Protein AF-A0A3A5M9Y0-F1 (afdb_monomer_lite)

pLDDT: mean 79.97, std 20.7, range [23.33, 98.44]

Sequence (290 aa):
MLDEYVQQWSAIQTVRAAGLGLEDIFMTFLALAGDADELEVEGYFSGIMMLPAPQRDLLAQAVNELLDSTGSTADGAHYSDQYSASLSGHSDYLRPLTLSPDRYDFSASPVGDHSTSSGTVAFSAAHATDPFGCDPHLNDVEFRRLHALYESRLLESGAEERFDRITRQARDHFGVSSASITLITEDLQVIKSVVGSLGQDLPRNLSLCARTIEQDRTLVIADASTDPEWRDHPLVAGRPGVRFYAGHPVCTAGGWRIGALCLMDDRSRTFTENDAQALRYLAAQVQMQM

Structure (mmCIF, N/CA/C/O backbone):
data_AF-A0A3A5M9Y0-F1
#
_entry.id   AF-A0A3A5M9Y0-F1
#
loop_
_atom_site.group_PDB
_atom_site.id
_atom_site.type_symbol
_atom_site.label_atom_id
_atom_site.label_alt_id
_atom_site.label_comp_id
_atom_site.label_asym_id
_atom_site.label_entity_id
_atom_site.label_seq_id
_atom_site.pdbx_PDB_ins_code
_atom_site.Cartn_x
_atom_site.Cartn_y
_atom_site.Cartn_z
_atom_site.occupancy
_atom_site.B_iso_or_equiv
_atom_site.auth_seq_id
_atom_site.auth_comp_id
_atom_site.auth_asym_id
_atom_site.auth_atom_id
_atom_site.pdbx_PDB_model_num
ATOM 1 N N . MET A 1 1 ? -10.207 20.760 5.514 1.00 68.06 1 MET A N 1
ATOM 2 C CA . MET A 1 1 ? -10.564 19.381 5.141 1.00 68.06 1 MET A CA 1
ATOM 3 C C . MET A 1 1 ? -9.637 18.449 5.885 1.00 68.06 1 MET A C 1
ATOM 5 O O . MET A 1 1 ? -8.469 18.786 6.042 1.00 68.06 1 MET A O 1
ATOM 9 N N . LEU A 1 2 ? -10.174 17.348 6.385 1.00 71.75 2 LEU A N 1
ATOM 10 C CA . LEU A 1 2 ? -9.435 16.237 6.952 1.00 71.75 2 LEU A CA 1
ATOM 11 C C . LEU A 1 2 ? -8.822 15.421 5.811 1.00 71.75 2 LEU A C 1
ATOM 13 O O . LEU A 1 2 ? -9.448 15.254 4.764 1.00 71.75 2 LEU A O 1
ATOM 17 N N . ASP A 1 3 ? -7.603 14.929 6.011 1.00 78.50 3 ASP A N 1
ATOM 18 C CA . ASP A 1 3 ? -6.991 13.990 5.077 1.00 78.50 3 ASP A CA 1
ATOM 19 C C . ASP A 1 3 ? -7.848 12.718 4.954 1.00 78.50 3 ASP A C 1
ATOM 21 O O . ASP A 1 3 ? -8.431 12.235 5.928 1.00 78.50 3 ASP A O 1
ATOM 25 N N . GLU A 1 4 ? -7.946 12.175 3.745 1.00 76.06 4 GLU A N 1
ATOM 26 C CA . GLU A 1 4 ? -8.844 11.057 3.461 1.00 76.06 4 GLU A CA 1
ATOM 27 C C . GLU A 1 4 ? -8.441 9.753 4.154 1.00 76.06 4 GLU A C 1
ATOM 29 O O . GLU A 1 4 ? -9.309 8.999 4.594 1.00 76.06 4 GLU A O 1
ATOM 34 N N . TYR A 1 5 ? -7.139 9.517 4.334 1.00 72.94 5 TYR A N 1
ATOM 35 C CA . TYR A 1 5 ? -6.634 8.351 5.056 1.00 72.94 5 TYR A CA 1
ATOM 36 C C . TYR A 1 5 ? -6.852 8.510 6.554 1.00 72.94 5 TYR A C 1
ATOM 38 O O . TYR A 1 5 ? -7.177 7.544 7.242 1.00 72.94 5 TYR A O 1
ATOM 46 N N . VAL A 1 6 ? -6.742 9.737 7.065 1.00 69.94 6 VAL A N 1
ATOM 47 C CA . VAL A 1 6 ? -7.108 10.057 8.449 1.00 69.94 6 VAL A CA 1
ATOM 48 C C . VAL A 1 6 ? -8.591 9.803 8.702 1.00 69.94 6 VAL A C 1
ATOM 50 O O . VAL A 1 6 ? -8.944 9.204 9.722 1.00 69.94 6 VAL A O 1
ATOM 53 N N . GLN A 1 7 ? -9.447 10.228 7.774 1.00 82.44 7 GLN A N 1
ATOM 54 C CA . GLN A 1 7 ? -10.887 10.009 7.844 1.00 82.44 7 GLN A CA 1
ATOM 55 C C . GLN A 1 7 ? -11.224 8.511 7.838 1.00 82.44 7 GLN A C 1
ATOM 57 O O . GLN A 1 7 ? -11.911 8.027 8.739 1.00 82.44 7 GLN A O 1
ATOM 62 N N . GLN A 1 8 ? -10.690 7.765 6.866 1.00 87.19 8 GLN A N 1
ATOM 63 C CA . GLN A 1 8 ? -10.897 6.322 6.755 1.00 87.19 8 GLN A CA 1
ATOM 64 C C . GLN A 1 8 ? -10.391 5.578 7.987 1.00 87.19 8 GLN A C 1
ATOM 66 O O . GLN A 1 8 ? -11.112 4.757 8.553 1.00 87.19 8 GLN A O 1
ATOM 71 N N . TRP A 1 9 ? -9.180 5.892 8.449 1.00 78.00 9 TRP A N 1
ATOM 72 C CA . TRP A 1 9 ? -8.628 5.292 9.656 1.00 78.00 9 TRP A CA 1
ATOM 73 C C . TRP A 1 9 ? -9.530 5.537 10.867 1.00 78.00 9 TRP A C 1
ATOM 75 O O . TRP A 1 9 ? -9.800 4.594 11.608 1.00 78.00 9 TRP A O 1
ATOM 85 N N . SER A 1 10 ? -10.026 6.768 11.053 1.00 80.25 10 SER A N 1
ATOM 86 C CA . SER A 1 10 ? -10.949 7.089 12.147 1.00 80.25 10 SER A CA 1
ATOM 87 C C . SER A 1 10 ? -12.190 6.209 12.083 1.00 80.25 10 SER A C 1
ATOM 89 O O . SER A 1 10 ? -12.533 5.602 13.091 1.00 80.25 10 SER A O 1
ATOM 91 N N . ALA A 1 11 ? -12.819 6.094 10.912 1.00 85.75 11 ALA A N 1
ATOM 92 C CA . ALA A 1 11 ? -13.999 5.256 10.741 1.00 85.75 11 ALA A CA 1
ATOM 93 C C . ALA A 1 11 ? -13.703 3.778 11.065 1.00 85.75 11 ALA A C 1
ATOM 95 O O . ALA A 1 11 ? -14.449 3.150 11.813 1.00 85.75 11 ALA A O 1
ATOM 96 N N . ILE A 1 12 ? -12.577 3.235 10.586 1.00 78.38 12 ILE A N 1
ATOM 97 C CA . ILE A 1 12 ? -12.148 1.856 10.877 1.00 78.38 12 ILE A CA 1
ATOM 98 C C . ILE A 1 12 ? -11.924 1.640 12.380 1.00 78.38 12 ILE A C 1
ATOM 100 O O . ILE A 1 12 ? -12.336 0.611 12.921 1.00 78.38 12 ILE A O 1
ATOM 104 N N . GLN A 1 13 ? -11.268 2.581 13.067 1.00 73.38 13 GLN A N 1
ATOM 105 C CA . GLN A 1 13 ? -11.038 2.466 14.510 1.00 73.38 13 GLN A CA 1
ATOM 106 C C . GLN A 1 13 ? -12.344 2.508 15.291 1.00 73.38 13 GLN A C 1
ATOM 108 O O . GLN A 1 13 ? -12.536 1.672 16.170 1.00 73.38 13 GLN A O 1
ATOM 113 N N . THR A 1 14 ? -13.250 3.423 14.946 1.00 79.94 14 THR A N 1
ATOM 114 C CA . THR A 1 14 ? -14.568 3.521 15.573 1.00 79.94 14 THR A CA 1
ATOM 115 C C . THR A 1 14 ? -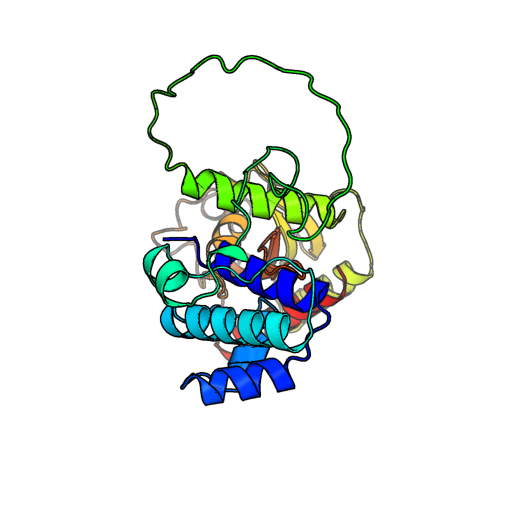15.342 2.213 15.438 1.00 79.94 14 THR A C 1
ATOM 117 O O . THR A 1 14 ? -15.794 1.660 16.439 1.00 79.94 14 THR A O 1
ATOM 120 N N . VAL A 1 15 ? -15.423 1.665 14.221 1.00 81.94 15 VAL A N 1
ATOM 121 C CA . VAL A 1 15 ? -16.112 0.394 13.944 1.00 81.94 15 VAL A CA 1
ATOM 122 C C . VAL A 1 15 ? -15.530 -0.747 14.774 1.00 81.94 15 VAL A C 1
ATOM 124 O O . VAL A 1 15 ? -16.277 -1.510 15.384 1.00 81.94 15 VAL A O 1
ATOM 127 N N . ARG A 1 16 ? -14.199 -0.845 14.867 1.00 74.19 16 ARG A N 1
ATOM 128 C CA . ARG A 1 16 ? -13.535 -1.876 15.678 1.00 74.19 16 ARG A CA 1
ATOM 129 C C . ARG A 1 16 ? -13.751 -1.694 17.172 1.00 74.19 16 ARG A C 1
ATOM 131 O O . ARG A 1 16 ? -14.017 -2.676 17.858 1.00 74.19 16 ARG A O 1
ATOM 138 N N . ALA A 1 17 ? -13.619 -0.468 17.670 1.00 68.38 17 ALA A N 1
ATOM 139 C CA . ALA A 1 17 ? -13.761 -0.156 19.086 1.00 68.38 17 ALA A CA 1
ATOM 140 C C . ALA A 1 17 ? -15.192 -0.409 19.579 1.00 68.38 17 ALA A C 1
ATOM 142 O O . ALA A 1 17 ? -15.379 -0.927 20.677 1.00 68.38 17 ALA A O 1
ATOM 143 N N . ALA A 1 18 ? -16.188 -0.090 18.751 1.00 78.81 18 ALA A N 1
ATOM 144 C CA . ALA A 1 18 ? -17.598 -0.315 19.048 1.00 78.81 18 ALA A CA 1
ATOM 145 C C . ALA A 1 18 ? -18.098 -1.722 18.674 1.00 78.81 18 ALA A C 1
ATOM 147 O O . ALA A 1 18 ? -19.208 -2.088 19.051 1.00 78.81 18 ALA A O 1
ATOM 148 N N . GLY A 1 19 ? -17.300 -2.519 17.955 1.00 79.88 19 GLY A N 1
ATOM 149 C CA . GLY A 1 19 ? -17.689 -3.858 17.509 1.00 79.88 19 GLY A CA 1
ATOM 150 C C . GLY A 1 19 ? -18.855 -3.857 16.515 1.00 79.88 19 GLY A C 1
ATOM 151 O O . GLY A 1 19 ? -19.682 -4.765 16.559 1.00 79.88 19 GLY A O 1
ATOM 152 N N . LEU A 1 20 ? -18.942 -2.841 15.652 1.00 87.94 20 LEU A N 1
ATOM 153 C CA . LEU A 1 20 ? -20.030 -2.703 14.681 1.00 87.94 20 LEU A CA 1
ATOM 154 C C . LEU A 1 20 ? -19.873 -3.698 13.522 1.00 87.94 20 LEU A C 1
ATOM 156 O O . LEU A 1 20 ? -18.771 -3.909 13.010 1.00 87.94 20 LEU A O 1
ATOM 160 N N . GLY A 1 21 ? -20.987 -4.297 13.096 1.00 89.31 21 GLY A N 1
ATOM 161 C CA . GLY A 1 21 ? -21.037 -5.176 11.929 1.00 89.31 21 GLY A CA 1
ATOM 162 C C . GLY A 1 21 ? -21.061 -4.386 10.619 1.00 89.31 21 GLY A C 1
ATOM 163 O O . GLY A 1 21 ? -21.757 -3.378 10.515 1.00 89.31 21 GLY A O 1
ATOM 164 N N . LEU A 1 22 ? -20.330 -4.857 9.600 1.00 91.12 22 LEU A N 1
ATOM 165 C CA . LEU A 1 22 ? -20.320 -4.212 8.278 1.00 91.12 22 LEU A CA 1
ATOM 166 C C . LEU A 1 22 ? -21.692 -4.254 7.591 1.00 91.12 22 LEU A C 1
ATOM 168 O O . LEU A 1 22 ? -22.041 -3.294 6.915 1.00 91.12 22 LEU A O 1
ATOM 172 N N . GLU A 1 23 ? -22.489 -5.302 7.824 1.00 92.81 23 GLU A N 1
ATOM 173 C CA . GLU A 1 23 ? -23.862 -5.413 7.307 1.00 92.81 23 GLU A CA 1
ATOM 174 C C . GLU A 1 23 ? -24.760 -4.284 7.848 1.00 92.81 23 GLU A C 1
ATOM 176 O O . GLU A 1 23 ? -25.430 -3.599 7.077 1.00 92.81 23 GLU A O 1
ATOM 181 N N . ASP A 1 24 ? -24.712 -4.010 9.156 1.00 94.69 24 ASP A N 1
ATOM 182 C CA . ASP A 1 24 ? -25.498 -2.937 9.782 1.00 94.69 24 ASP A CA 1
ATOM 183 C C . ASP A 1 24 ? -25.068 -1.551 9.278 1.00 94.69 24 ASP A C 1
ATOM 185 O O . ASP A 1 24 ? -25.905 -0.678 9.010 1.00 94.69 24 ASP A O 1
ATOM 189 N N . ILE A 1 25 ? -23.753 -1.358 9.108 1.00 96.50 25 ILE A N 1
ATOM 190 C CA . ILE A 1 25 ? -23.182 -0.124 8.556 1.00 96.50 25 ILE A CA 1
ATOM 191 C C . ILE A 1 25 ? -23.652 0.067 7.118 1.00 96.50 25 ILE A C 1
ATOM 193 O O . ILE A 1 25 ? -24.115 1.153 6.775 1.00 96.50 25 ILE A O 1
ATOM 197 N N . PHE A 1 26 ? -23.583 -0.978 6.294 1.00 96.75 26 PHE A N 1
ATOM 198 C CA . PHE A 1 26 ? -24.019 -0.933 4.903 1.00 96.75 26 PHE A CA 1
ATOM 199 C C . PHE A 1 26 ? -25.515 -0.615 4.786 1.00 96.75 26 PHE A C 1
ATOM 201 O O . PHE A 1 26 ? -25.903 0.265 4.018 1.00 96.75 26 PHE A O 1
ATOM 208 N N . MET A 1 27 ? -26.359 -1.249 5.604 1.00 96.25 27 MET A N 1
ATOM 209 C CA . MET A 1 27 ? -27.801 -0.984 5.612 1.00 96.25 27 MET A CA 1
ATOM 210 C C . MET A 1 27 ? -28.131 0.457 6.023 1.00 96.25 27 MET A C 1
ATOM 212 O O . MET A 1 27 ? -28.993 1.092 5.411 1.00 96.25 27 MET A O 1
ATOM 216 N N . THR A 1 28 ? -27.424 0.998 7.017 1.00 96.38 28 THR A N 1
ATOM 217 C CA . THR A 1 28 ? -27.587 2.396 7.450 1.00 96.38 28 THR A CA 1
ATOM 218 C C . THR A 1 28 ? -27.088 3.369 6.379 1.00 96.38 28 THR A C 1
ATOM 220 O O . THR A 1 28 ? -27.768 4.333 6.037 1.00 96.38 28 THR A O 1
ATOM 223 N N . PHE A 1 29 ? -25.942 3.078 5.768 1.00 97.19 29 PHE A N 1
ATOM 224 C CA . PHE A 1 29 ? -25.373 3.857 4.671 1.00 97.19 29 PHE A CA 1
ATOM 225 C C . PHE A 1 29 ? -26.306 3.937 3.453 1.00 97.19 29 PHE A C 1
ATOM 227 O O . PHE A 1 29 ? -26.512 5.021 2.905 1.00 97.19 29 PHE A O 1
ATOM 234 N N . LEU A 1 30 ? -26.947 2.828 3.073 1.00 94.88 30 LEU A N 1
ATOM 235 C CA . LEU A 1 30 ? -27.964 2.824 2.017 1.00 94.88 30 LEU A CA 1
ATOM 236 C C . LEU A 1 30 ? -29.185 3.676 2.385 1.00 94.88 30 LEU A C 1
ATOM 238 O O . LEU A 1 30 ? -29.714 4.395 1.535 1.00 94.88 30 LEU A O 1
ATOM 242 N N . ALA A 1 31 ? -29.629 3.634 3.646 1.00 95.00 31 ALA A N 1
ATOM 243 C CA . ALA A 1 31 ? -30.732 4.471 4.122 1.00 95.00 31 ALA A CA 1
ATOM 244 C C . ALA A 1 31 ? -30.403 5.975 4.047 1.00 95.00 31 ALA A C 1
ATOM 246 O O . ALA A 1 31 ? -31.300 6.792 3.834 1.00 95.00 31 ALA A O 1
ATOM 247 N N . LEU A 1 32 ? -29.118 6.324 4.139 1.00 94.62 32 LEU A N 1
ATOM 248 C CA . LEU A 1 32 ? -28.581 7.676 3.973 1.00 94.62 32 LEU A CA 1
ATOM 249 C C . LEU A 1 32 ? -28.295 8.051 2.506 1.00 94.62 32 LEU A C 1
ATOM 251 O O . LEU A 1 32 ? -27.686 9.087 2.244 1.00 94.62 32 LEU A O 1
ATOM 255 N N . ALA A 1 33 ? -28.770 7.246 1.549 1.00 94.62 33 ALA A N 1
ATOM 256 C CA . ALA A 1 33 ? -28.577 7.425 0.110 1.00 94.62 33 ALA A CA 1
ATOM 257 C C . ALA A 1 33 ? -27.114 7.299 -0.365 1.00 94.62 33 ALA A C 1
ATOM 259 O O . ALA A 1 33 ? -26.717 7.955 -1.331 1.00 94.62 33 ALA A O 1
ATOM 260 N N . GLY A 1 34 ? -26.329 6.436 0.289 1.00 93.25 34 GLY A N 1
ATOM 261 C CA . GLY A 1 34 ? -25.037 5.979 -0.225 1.00 93.25 34 GLY A CA 1
ATOM 262 C C . GLY A 1 34 ? -25.167 5.271 -1.578 1.00 93.25 34 GLY A C 1
ATOM 263 O O . GLY A 1 34 ? -26.163 4.592 -1.834 1.00 93.25 34 GLY A O 1
ATOM 264 N N . ASP A 1 35 ? -24.177 5.453 -2.455 1.00 93.19 35 ASP A N 1
ATOM 265 C CA . ASP A 1 35 ? -24.193 4.912 -3.827 1.00 93.19 35 ASP A CA 1
ATOM 266 C C . ASP A 1 35 ? -23.145 3.821 -4.100 1.00 93.19 35 ASP A C 1
ATOM 268 O O . ASP A 1 35 ? -23.194 3.200 -5.163 1.00 93.19 35 ASP A O 1
ATOM 272 N N . ALA A 1 36 ? -22.248 3.564 -3.143 1.00 93.06 36 ALA A N 1
ATOM 273 C CA . ALA A 1 36 ? -21.251 2.500 -3.218 1.00 93.06 36 ALA A CA 1
ATOM 274 C C . ALA A 1 36 ? -21.878 1.127 -2.930 1.00 93.06 36 ALA A C 1
ATOM 276 O O . ALA A 1 36 ? -22.788 1.008 -2.102 1.00 93.06 36 ALA A O 1
ATOM 277 N N . ASP A 1 37 ? -21.382 0.085 -3.597 1.00 94.12 37 ASP A N 1
ATOM 278 C CA . ASP A 1 37 ? -21.840 -1.280 -3.339 1.00 94.12 37 ASP A CA 1
ATOM 279 C C . ASP A 1 37 ? -21.219 -1.890 -2.065 1.00 94.12 37 ASP A C 1
ATOM 281 O O . ASP A 1 37 ? -20.333 -1.321 -1.425 1.00 94.12 37 ASP A O 1
ATOM 285 N N . GLU A 1 38 ? -21.719 -3.059 -1.659 1.00 91.69 38 GLU A N 1
ATOM 286 C CA . GLU A 1 38 ? -21.289 -3.730 -0.426 1.00 91.69 38 GLU A CA 1
ATOM 287 C C . GLU A 1 38 ? -19.790 -4.078 -0.437 1.00 91.69 38 GLU A C 1
ATOM 289 O O . GLU A 1 38 ? -19.108 -3.889 0.569 1.00 91.69 38 GLU A O 1
ATOM 294 N N . LEU A 1 39 ? -19.245 -4.507 -1.583 1.00 85.56 39 LEU A N 1
ATOM 295 C CA . LEU A 1 39 ? -17.825 -4.845 -1.717 1.00 85.56 39 LEU A CA 1
ATOM 296 C C . LEU A 1 39 ? -16.946 -3.597 -1.635 1.00 85.56 39 LEU A C 1
ATOM 298 O O . LEU A 1 39 ? -15.843 -3.651 -1.090 1.00 85.56 39 LEU A O 1
ATOM 302 N N . GLU A 1 40 ? -17.419 -2.474 -2.168 1.00 89.31 40 GLU A N 1
ATOM 303 C CA . GLU A 1 40 ? -16.730 -1.193 -2.062 1.00 89.31 40 GLU A CA 1
ATOM 304 C C . GLU A 1 40 ? -16.691 -0.686 -0.612 1.00 89.31 40 GLU A C 1
ATOM 306 O O . GLU A 1 40 ? -15.654 -0.205 -0.144 1.00 89.31 40 GLU A O 1
ATOM 311 N N . VAL A 1 41 ? -17.788 -0.854 0.133 1.00 92.44 41 VAL A N 1
ATOM 312 C CA . VAL A 1 41 ? -17.856 -0.528 1.566 1.00 92.44 41 VAL A CA 1
ATOM 313 C C . VAL A 1 41 ? -16.957 -1.457 2.391 1.00 92.44 41 VAL A C 1
ATOM 315 O O . VAL A 1 41 ? -16.190 -0.982 3.234 1.00 92.44 41 VAL A O 1
ATOM 318 N N . GLU A 1 42 ? -16.962 -2.764 2.122 1.00 83.56 42 GLU A N 1
ATOM 319 C CA . GLU A 1 42 ? -16.032 -3.713 2.749 1.00 83.56 42 GLU A CA 1
ATOM 320 C C . GLU A 1 42 ? -14.571 -3.370 2.437 1.00 83.56 42 GLU A C 1
ATOM 322 O O . GLU A 1 42 ? -13.714 -3.380 3.329 1.00 83.56 42 GLU A O 1
ATOM 327 N N . GLY A 1 43 ? -14.275 -3.032 1.181 1.00 68.88 43 GLY A N 1
ATOM 328 C CA . GLY A 1 43 ? -12.956 -2.601 0.736 1.00 68.88 43 GLY A CA 1
ATOM 329 C C . GLY A 1 43 ? -12.498 -1.333 1.454 1.00 68.88 43 GLY A C 1
ATOM 330 O O . GLY A 1 43 ? -11.333 -1.245 1.859 1.00 68.88 43 GLY A O 1
ATOM 331 N N . TYR A 1 44 ? -13.413 -0.384 1.671 1.00 87.44 44 TYR A N 1
ATOM 332 C CA . TYR A 1 44 ? -13.159 0.828 2.442 1.00 87.44 44 TYR A CA 1
ATOM 333 C C . TYR A 1 44 ? -12.816 0.516 3.902 1.00 87.44 44 TYR A C 1
ATOM 335 O O . TYR A 1 44 ? -11.782 0.965 4.393 1.00 87.44 44 TYR A O 1
ATOM 343 N N . PHE A 1 45 ? -13.611 -0.295 4.602 1.00 83.81 45 PHE A N 1
ATOM 344 C CA . PHE A 1 45 ? -13.327 -0.627 6.007 1.00 83.81 45 PHE A CA 1
ATOM 345 C C . PHE A 1 45 ? -12.169 -1.617 6.198 1.00 83.81 45 PHE A C 1
ATOM 347 O O . PHE A 1 45 ? -11.614 -1.733 7.293 1.00 83.81 45 PHE A O 1
ATOM 354 N N . SER A 1 46 ? -11.755 -2.292 5.129 1.00 71.81 46 SER A N 1
ATOM 355 C CA . SER A 1 46 ? -10.545 -3.118 5.099 1.00 71.81 46 SER A CA 1
ATOM 356 C C . SER A 1 46 ? -9.277 -2.313 4.785 1.00 71.81 46 SER A C 1
ATOM 358 O O . SER A 1 46 ? -8.179 -2.868 4.837 1.00 71.81 46 SER A O 1
ATOM 360 N N . GLY A 1 47 ? -9.405 -1.022 4.450 1.00 66.94 47 GLY A N 1
ATOM 361 C CA . GLY A 1 47 ? -8.287 -0.165 4.042 1.00 66.94 47 GLY A CA 1
ATOM 362 C C . GLY A 1 47 ? -7.682 -0.541 2.684 1.00 66.94 47 GLY A C 1
ATOM 363 O O . GLY A 1 47 ? -6.532 -0.205 2.411 1.00 66.94 47 GLY A O 1
ATOM 364 N N . ILE A 1 48 ? -8.429 -1.281 1.857 1.00 65.75 48 ILE A N 1
ATOM 365 C CA . ILE A 1 48 ? -7.994 -1.770 0.539 1.00 65.75 48 ILE A CA 1
ATOM 366 C C . ILE A 1 48 ? -8.292 -0.737 -0.554 1.00 65.75 48 ILE A C 1
ATOM 368 O O . ILE A 1 48 ? -7.607 -0.712 -1.574 1.00 65.75 48 ILE A O 1
ATOM 372 N N . MET A 1 49 ? -9.300 0.111 -0.352 1.00 77.44 49 MET A N 1
ATOM 373 C CA . MET A 1 49 ? -9.673 1.160 -1.299 1.00 77.44 49 MET A CA 1
ATOM 374 C C . MET A 1 49 ? -10.153 2.418 -0.587 1.00 77.44 49 MET A C 1
ATOM 376 O O . MET A 1 49 ? -10.657 2.350 0.533 1.00 77.44 49 MET A O 1
ATOM 380 N N . MET A 1 50 ? -10.024 3.560 -1.256 1.00 87.00 50 MET A N 1
ATOM 381 C CA . MET A 1 50 ? -10.550 4.837 -0.790 1.00 87.00 50 MET A CA 1
ATOM 382 C C . MET A 1 50 ? -11.809 5.213 -1.578 1.00 87.00 50 MET A C 1
ATOM 384 O O . MET A 1 50 ? -11.805 5.196 -2.807 1.00 87.00 50 MET A O 1
ATOM 388 N N . LEU A 1 51 ? -12.881 5.584 -0.875 1.00 90.44 51 LEU A N 1
ATOM 389 C CA . LEU A 1 51 ? -14.112 6.082 -1.496 1.00 90.44 51 LEU A CA 1
ATOM 390 C C . LEU A 1 51 ? -14.077 7.607 -1.666 1.00 90.44 51 LEU A C 1
ATOM 392 O O . LEU A 1 51 ? -13.345 8.274 -0.934 1.00 90.44 51 LEU A O 1
ATOM 396 N N . PRO A 1 52 ? -14.872 8.195 -2.581 1.00 93.00 52 PRO A N 1
ATOM 397 C CA . PRO A 1 52 ? -14.994 9.646 -2.710 1.00 93.00 52 PRO A CA 1
ATOM 398 C C . PRO A 1 52 ? -15.489 10.310 -1.417 1.00 93.00 52 PRO A C 1
ATOM 400 O O . PRO A 1 52 ? -16.297 9.732 -0.692 1.00 93.00 52 PRO A O 1
ATOM 403 N N . ALA A 1 53 ? -15.071 11.554 -1.160 1.00 91.81 53 ALA A N 1
ATOM 404 C CA . ALA A 1 53 ? -15.405 12.280 0.074 1.00 91.81 53 ALA A CA 1
ATOM 405 C C . ALA A 1 53 ? -16.905 12.271 0.456 1.00 91.81 53 ALA A C 1
ATOM 407 O O . ALA A 1 53 ? -17.187 12.002 1.622 1.00 91.81 53 ALA A O 1
ATOM 408 N N . PRO A 1 54 ? -17.870 12.456 -0.474 1.00 94.06 54 PRO A N 1
ATOM 409 C CA . PRO A 1 54 ? -19.292 12.374 -0.129 1.00 94.06 54 PRO A CA 1
ATOM 410 C C . PRO A 1 54 ? -19.699 11.006 0.431 1.00 94.06 54 PRO A C 1
ATOM 412 O O . PRO A 1 54 ? -20.431 10.939 1.412 1.00 94.06 54 PRO A O 1
ATOM 415 N N . GLN A 1 55 ? -19.179 9.916 -0.143 1.00 96.56 55 GLN A N 1
ATOM 416 C CA . GLN A 1 55 ? -19.462 8.560 0.331 1.00 96.56 55 GLN A CA 1
ATOM 417 C C . GLN A 1 55 ? -18.790 8.292 1.681 1.00 96.56 55 GLN A C 1
ATOM 419 O O . GLN A 1 55 ? -19.399 7.692 2.563 1.00 96.56 55 GLN A O 1
ATOM 424 N N . ARG A 1 56 ? -17.568 8.798 1.898 1.00 95.69 56 ARG A N 1
ATOM 425 C CA . ARG A 1 56 ? -16.890 8.688 3.202 1.00 95.69 56 ARG A CA 1
ATOM 426 C C . ARG A 1 56 ? -17.637 9.424 4.312 1.00 95.69 56 ARG A C 1
ATOM 428 O O . ARG A 1 56 ? -17.709 8.909 5.423 1.00 95.69 56 ARG A O 1
ATOM 435 N N . ASP A 1 57 ? -18.214 10.587 4.014 1.00 96.12 57 ASP A N 1
ATOM 436 C CA . ASP A 1 57 ? -19.030 11.344 4.971 1.00 96.12 57 ASP A CA 1
ATOM 437 C C . ASP A 1 57 ? -20.331 10.615 5.318 1.00 96.12 57 ASP A C 1
ATOM 439 O O . ASP A 1 57 ? -20.708 10.576 6.487 1.00 96.12 57 ASP A O 1
ATOM 443 N N . LEU A 1 58 ? -20.978 9.977 4.338 1.00 96.94 58 LEU A N 1
ATOM 444 C CA . LEU A 1 58 ? -22.153 9.132 4.578 1.00 96.94 58 LEU A CA 1
ATOM 445 C C . LEU A 1 58 ? -21.807 7.880 5.394 1.00 96.94 58 LEU A C 1
ATOM 447 O O . LEU A 1 58 ? -22.571 7.494 6.273 1.00 96.94 58 LEU A O 1
ATOM 451 N N . LEU A 1 59 ? -20.646 7.265 5.157 1.00 97.19 59 LEU A N 1
ATOM 452 C CA . LEU A 1 59 ? -20.170 6.147 5.976 1.00 97.19 59 LEU A CA 1
ATOM 453 C C . LEU A 1 59 ? -19.835 6.587 7.403 1.00 97.19 59 LEU A C 1
ATOM 455 O O . LEU A 1 59 ? -20.177 5.883 8.350 1.00 97.19 59 LEU A O 1
ATOM 459 N N . ALA A 1 60 ? -19.212 7.754 7.577 1.00 95.19 60 ALA A N 1
ATOM 460 C CA . ALA A 1 60 ? -18.982 8.329 8.898 1.00 95.19 60 ALA A CA 1
ATOM 461 C C . ALA A 1 60 ? -20.310 8.605 9.624 1.00 95.19 60 ALA A C 1
ATOM 463 O O . ALA A 1 60 ? -20.448 8.247 10.792 1.00 95.19 60 ALA A O 1
ATOM 464 N N . GLN A 1 61 ? -21.307 9.156 8.921 1.00 95.94 61 GLN A N 1
ATOM 465 C CA . GLN A 1 61 ? -22.659 9.356 9.449 1.00 95.94 61 GLN A CA 1
ATOM 466 C C . GLN A 1 61 ? -23.297 8.028 9.876 1.00 95.94 61 GLN A C 1
ATOM 468 O O . GLN A 1 61 ? -23.762 7.923 11.006 1.00 95.94 61 GLN A O 1
ATOM 473 N N . ALA A 1 62 ? -23.268 7.006 9.016 1.00 96.62 62 ALA A N 1
ATOM 474 C CA . ALA A 1 62 ? -23.833 5.691 9.310 1.00 96.62 62 ALA A CA 1
ATOM 475 C C . ALA A 1 62 ? -23.206 5.060 10.562 1.00 96.62 62 ALA A C 1
ATOM 477 O O . ALA A 1 62 ? -23.906 4.539 11.427 1.00 96.62 62 ALA A O 1
ATOM 478 N N . VAL A 1 63 ? -21.878 5.146 10.683 1.00 95.19 63 VAL A N 1
ATOM 479 C CA . VAL A 1 63 ? -21.151 4.655 11.858 1.00 95.19 63 VAL A CA 1
ATOM 480 C C . VAL A 1 63 ? -21.582 5.400 13.122 1.00 95.19 63 VAL A C 1
ATOM 482 O O . VAL A 1 63 ? -21.840 4.760 14.138 1.00 95.19 63 VAL A O 1
ATOM 485 N N . ASN A 1 64 ? -21.696 6.727 13.067 1.00 93.69 64 ASN A N 1
ATOM 486 C CA . ASN A 1 64 ? -22.085 7.533 14.224 1.00 93.69 64 ASN A CA 1
ATOM 487 C C . ASN A 1 64 ? -23.547 7.300 14.643 1.00 93.69 64 ASN A C 1
ATOM 489 O O . ASN A 1 64 ? -23.815 7.164 15.833 1.00 93.69 64 ASN A O 1
ATOM 493 N N . GLU A 1 65 ? -24.476 7.138 13.697 1.00 93.19 65 GLU A N 1
ATOM 494 C CA . GLU A 1 65 ? -25.867 6.769 14.010 1.00 93.19 65 GLU A CA 1
ATOM 495 C C . GLU A 1 65 ? -25.953 5.404 14.707 1.00 93.19 65 GLU A C 1
ATOM 497 O O . GLU A 1 65 ? -26.737 5.209 15.643 1.00 93.19 65 GLU A O 1
ATOM 502 N N . LEU A 1 66 ? -25.107 4.455 14.298 1.00 92.56 66 LEU A N 1
ATOM 503 C CA . LEU A 1 66 ? -25.021 3.153 14.949 1.00 92.56 66 LEU A CA 1
ATOM 504 C C . LEU A 1 66 ? -24.425 3.246 16.358 1.00 92.56 66 LEU A C 1
ATOM 506 O O . LEU A 1 66 ? -24.931 2.571 17.258 1.00 92.56 66 LEU A O 1
ATOM 510 N N . LEU A 1 67 ? -23.415 4.092 16.590 1.00 87.06 67 LEU A N 1
ATOM 511 C CA . LEU A 1 67 ? -22.903 4.353 17.943 1.00 87.06 67 LEU A CA 1
ATOM 512 C C . LEU A 1 67 ? -24.015 4.848 18.874 1.00 87.06 67 LEU A C 1
ATOM 514 O O . LEU A 1 67 ? -24.195 4.284 19.956 1.00 87.06 67 LEU A O 1
ATOM 518 N N . ASP A 1 68 ? -24.800 5.825 18.421 1.00 86.06 68 ASP A N 1
ATOM 519 C CA . ASP A 1 68 ? -25.911 6.393 19.188 1.00 86.06 68 ASP A CA 1
ATOM 520 C C . ASP A 1 68 ? -26.990 5.341 19.470 1.00 86.06 68 ASP A C 1
ATOM 522 O O . ASP A 1 68 ? -27.457 5.204 20.604 1.00 86.06 68 ASP A O 1
ATOM 526 N N . SER A 1 69 ? -27.347 4.532 18.467 1.00 85.75 69 SER A N 1
ATOM 527 C CA . SER A 1 69 ? -28.358 3.477 18.620 1.00 85.75 69 SER A CA 1
ATOM 528 C C . SER A 1 69 ? -27.935 2.354 19.577 1.00 85.75 69 SER A C 1
ATOM 530 O O . SER A 1 69 ? -28.778 1.758 20.252 1.00 85.75 69 SER A O 1
ATOM 532 N N . THR A 1 70 ? -26.631 2.074 19.654 1.00 82.75 70 THR A N 1
ATOM 533 C CA . THR A 1 70 ? -26.056 1.022 20.505 1.00 82.75 70 THR A CA 1
ATOM 534 C C . THR A 1 70 ? -25.666 1.527 21.895 1.00 82.75 70 THR A C 1
ATOM 536 O O . THR A 1 70 ? -25.387 0.716 22.779 1.00 82.75 70 THR A O 1
ATOM 539 N N . GLY A 1 71 ? -25.669 2.848 22.117 1.00 78.38 71 GLY A N 1
ATOM 540 C CA . GLY A 1 71 ? -25.190 3.469 23.352 1.00 78.38 71 GLY A CA 1
ATOM 541 C C . GLY A 1 71 ? -23.687 3.276 23.570 1.00 78.38 71 GLY A C 1
ATOM 542 O O . GLY A 1 71 ? -23.229 3.238 24.715 1.00 78.38 71 GLY A O 1
ATOM 543 N N . SER A 1 72 ? -22.929 3.086 22.487 1.00 75.94 72 SER A N 1
ATOM 544 C CA . SER A 1 72 ? -21.484 2.887 22.539 1.00 75.94 72 SER A CA 1
ATOM 545 C C . SER A 1 72 ? -20.783 4.155 23.022 1.00 75.94 72 SER A C 1
ATOM 547 O O . SER A 1 72 ? -21.125 5.263 22.625 1.00 75.94 72 SER A O 1
ATOM 549 N N . THR A 1 73 ? -19.762 3.992 23.862 1.00 74.81 73 THR A N 1
ATOM 550 C CA . THR A 1 73 ? -18.915 5.099 24.335 1.00 74.81 73 THR A CA 1
ATOM 551 C C . THR A 1 73 ? -17.649 5.266 23.491 1.00 74.81 73 THR A C 1
ATOM 553 O O . THR A 1 73 ? -16.701 5.913 23.936 1.00 74.81 73 THR A O 1
ATOM 556 N N . ALA A 1 74 ? -17.574 4.596 22.337 1.00 72.06 74 ALA A N 1
ATOM 557 C CA . ALA A 1 74 ? -16.453 4.726 21.417 1.00 72.06 74 ALA A CA 1
ATOM 558 C C . ALA A 1 74 ? -16.454 6.103 20.742 1.00 72.06 74 ALA A C 1
ATOM 560 O O . ALA A 1 74 ? -17.491 6.748 20.601 1.00 72.06 74 ALA A O 1
ATOM 561 N N . ASP A 1 75 ? -15.278 6.534 20.302 1.00 76.19 75 ASP A N 1
ATOM 562 C CA . ASP A 1 75 ? -15.124 7.818 19.627 1.00 76.19 75 ASP A CA 1
ATOM 563 C C . ASP A 1 75 ? -15.756 7.793 18.235 1.00 76.19 75 ASP A C 1
ATOM 565 O O . ASP A 1 75 ? -15.636 6.799 17.514 1.00 76.19 75 ASP A O 1
ATOM 569 N N . GLY A 1 76 ? -16.392 8.898 17.842 1.00 83.25 76 GLY A N 1
ATOM 570 C CA . GLY A 1 76 ? -17.084 9.005 16.562 1.00 83.25 76 GLY A CA 1
ATOM 571 C C . GLY A 1 76 ? -16.159 8.936 15.343 1.00 83.25 76 GLY A C 1
ATOM 572 O O . GLY A 1 76 ? -14.998 9.361 15.371 1.00 83.25 76 GLY A O 1
ATOM 573 N N . ALA A 1 77 ? -16.703 8.431 14.239 1.00 88.50 77 ALA A N 1
ATOM 574 C CA . ALA A 1 77 ? -16.062 8.475 12.935 1.00 88.50 77 ALA A CA 1
ATOM 575 C C . ALA A 1 77 ? -16.061 9.916 12.406 1.00 88.50 77 ALA A C 1
ATOM 577 O O . ALA A 1 77 ? -17.100 10.576 12.359 1.00 88.50 77 ALA A O 1
ATOM 578 N N . HIS A 1 78 ? -14.891 10.413 12.005 1.00 87.06 78 HIS A N 1
ATOM 579 C CA . HIS A 1 78 ? -14.747 11.793 11.546 1.00 87.06 78 HIS A CA 1
ATOM 580 C C . HIS A 1 78 ? -15.271 12.011 10.119 1.00 87.06 78 HIS A C 1
ATOM 582 O O . HIS A 1 78 ? -15.245 11.118 9.272 1.00 87.06 78 HIS A O 1
ATOM 588 N N . TYR A 1 79 ? -15.677 13.251 9.847 1.00 90.25 79 TYR A N 1
ATOM 589 C CA . TYR A 1 79 ? -16.093 13.724 8.526 1.00 90.25 79 TYR A CA 1
ATOM 590 C C . TYR A 1 79 ? -14.934 14.394 7.781 1.00 90.25 79 TYR A C 1
ATOM 592 O O . TYR A 1 79 ? -13.921 14.781 8.372 1.00 90.25 79 TYR A O 1
ATOM 600 N N . SER A 1 80 ? -15.103 14.558 6.474 1.00 86.75 80 SER A N 1
ATOM 601 C CA . SER A 1 80 ? -14.119 15.131 5.561 1.00 86.75 80 SER A CA 1
ATOM 602 C C . SER A 1 80 ? -13.844 16.609 5.842 1.00 86.75 80 SER A C 1
ATOM 604 O O . SER A 1 80 ? -12.757 17.109 5.549 1.00 86.75 80 SER A O 1
ATOM 606 N N . ASP A 1 81 ? -14.781 17.330 6.460 1.00 82.44 81 ASP A N 1
ATOM 607 C CA . ASP A 1 81 ? -14.573 18.691 6.932 1.00 82.44 81 ASP A CA 1
ATOM 608 C C . ASP A 1 81 ? -15.493 19.082 8.100 1.00 82.44 81 ASP A C 1
ATOM 610 O O . ASP A 1 81 ? -16.368 18.337 8.547 1.00 82.44 81 ASP A O 1
ATOM 614 N N . GLN A 1 82 ? -15.254 20.288 8.622 1.00 79.06 82 GLN A N 1
ATOM 615 C CA . GLN A 1 82 ? -16.003 20.840 9.745 1.00 79.06 82 GLN A CA 1
ATOM 616 C C . GLN A 1 82 ? -17.452 21.195 9.374 1.00 79.06 82 GLN A C 1
ATOM 618 O O . GLN A 1 82 ? -18.309 21.228 10.256 1.00 79.06 82 GLN A O 1
ATOM 623 N N . TYR A 1 83 ? -17.740 21.460 8.097 1.00 79.75 83 TYR A N 1
ATOM 624 C CA . TYR A 1 83 ? -19.089 21.769 7.636 1.00 79.75 83 TYR A CA 1
ATOM 625 C C . TYR A 1 83 ? -19.963 20.510 7.689 1.00 79.75 83 TYR A C 1
ATOM 627 O O . TYR A 1 83 ? -20.989 20.528 8.373 1.00 79.75 83 TYR A O 1
ATOM 635 N N . SER A 1 84 ? -19.505 19.402 7.098 1.00 84.69 84 SER A N 1
ATOM 636 C CA . SER A 1 84 ? -20.137 18.081 7.207 1.00 84.69 84 SER A CA 1
ATOM 637 C C . SER A 1 84 ? -20.307 17.659 8.669 1.00 84.69 84 SER A C 1
ATOM 639 O O . SER A 1 84 ? -21.407 17.298 9.086 1.00 84.69 84 SER A O 1
ATOM 641 N N . ALA A 1 85 ? -19.259 17.813 9.488 1.00 81.94 85 ALA A N 1
ATOM 642 C CA . ALA A 1 85 ? -19.330 17.513 10.917 1.00 81.94 85 ALA A CA 1
ATOM 643 C C . ALA A 1 85 ? -20.411 18.330 11.645 1.00 81.94 85 ALA A C 1
ATOM 645 O O . ALA A 1 85 ? -21.152 17.784 12.457 1.00 81.94 85 ALA A O 1
ATOM 646 N N . SER A 1 86 ? -20.548 19.623 11.340 1.00 80.69 86 SER A N 1
ATOM 647 C CA . SER A 1 86 ? -21.554 20.486 11.974 1.00 80.69 86 SER A CA 1
ATOM 648 C C . SER A 1 86 ? -22.995 20.145 11.582 1.00 80.69 86 SER A C 1
ATOM 650 O O . SER A 1 86 ? -23.902 20.278 12.400 1.00 80.69 86 SER A O 1
ATOM 652 N N . LEU A 1 87 ? -23.212 19.684 10.346 1.00 82.88 87 LEU A N 1
ATOM 653 C CA . LEU A 1 87 ? -24.533 19.294 9.848 1.00 82.88 87 LEU A CA 1
ATOM 654 C C . LEU A 1 87 ? -24.962 17.904 10.312 1.00 82.88 87 LEU A C 1
ATOM 656 O O . LEU A 1 87 ? -26.157 17.623 10.340 1.00 82.88 87 LEU A O 1
ATOM 660 N N . SER A 1 88 ? -24.004 17.057 10.687 1.00 82.81 88 SER A N 1
ATOM 661 C CA . SER A 1 88 ? -24.260 15.668 11.072 1.00 82.81 88 SER A CA 1
ATOM 662 C C . SER A 1 88 ? -25.120 15.507 12.327 1.00 82.81 88 SER A C 1
ATOM 664 O O . SER A 1 88 ? -25.706 14.448 12.527 1.00 82.81 88 SER A O 1
ATOM 666 N N . GLY A 1 89 ? -25.154 16.521 13.202 1.00 81.06 89 GLY A N 1
ATOM 667 C CA . GLY A 1 89 ? -25.706 16.400 14.556 1.00 81.06 89 GLY A CA 1
ATOM 668 C C . GLY A 1 89 ? -24.813 15.623 15.533 1.00 81.06 89 GLY A C 1
ATOM 669 O O . GLY A 1 89 ? -25.143 15.544 16.710 1.00 81.06 89 GLY A O 1
ATOM 670 N N . HIS A 1 90 ? -23.665 15.112 15.073 1.00 80.50 90 HIS A N 1
ATOM 671 C CA . HIS A 1 90 ? -22.742 14.281 15.847 1.00 80.50 90 HIS A CA 1
ATOM 672 C C . HIS A 1 90 ? -21.427 14.996 16.189 1.00 80.50 90 HIS A C 1
ATOM 674 O O . HIS A 1 90 ? -20.464 14.351 16.596 1.00 80.50 90 HIS A O 1
ATOM 680 N N . SER A 1 91 ? -21.356 16.325 16.037 1.00 69.06 91 SER A N 1
ATOM 681 C CA . SER A 1 91 ? -20.138 17.106 16.310 1.00 69.06 91 SER A CA 1
ATOM 682 C C . SER A 1 91 ? -19.579 16.884 17.716 1.00 69.06 91 SER A C 1
ATOM 684 O O . SER A 1 91 ? -18.368 16.943 17.906 1.00 69.06 91 SER A O 1
ATOM 686 N N . ASP A 1 92 ? -20.454 16.598 18.678 1.00 65.00 92 ASP A N 1
ATOM 687 C CA . ASP A 1 92 ? -20.111 16.441 20.092 1.00 65.00 92 ASP A CA 1
ATOM 688 C C . ASP A 1 92 ? -19.469 15.071 20.396 1.00 65.00 92 ASP A C 1
ATOM 690 O O . ASP A 1 92 ? -18.776 14.928 21.404 1.00 65.00 92 ASP A O 1
ATOM 694 N N . TYR A 1 93 ? -19.634 14.088 19.499 1.00 60.50 93 TYR A N 1
ATOM 695 C CA . TYR A 1 93 ? -18.981 12.771 19.562 1.00 60.50 93 TYR A CA 1
ATOM 696 C C . TYR A 1 93 ? -17.587 12.763 18.920 1.00 60.50 93 TYR A C 1
ATOM 698 O O . TYR A 1 93 ? -16.825 11.803 19.070 1.00 60.50 93 TYR A O 1
ATOM 706 N N . LEU A 1 94 ? -17.234 13.829 18.198 1.00 68.38 94 LEU A N 1
ATOM 707 C CA . LEU A 1 94 ? -15.943 13.962 17.534 1.00 68.38 94 LEU A CA 1
ATOM 708 C C . LEU A 1 94 ? -14.941 14.561 18.520 1.00 68.38 94 LEU A C 1
ATOM 710 O O . LEU A 1 94 ? -14.928 15.768 18.771 1.00 68.38 94 LEU A O 1
ATOM 714 N N . ARG A 1 95 ? -14.084 13.722 19.108 1.00 63.22 95 ARG A N 1
ATOM 715 C CA . ARG A 1 95 ? -13.033 14.226 20.001 1.00 63.22 95 ARG A CA 1
ATOM 716 C C . ARG A 1 95 ? -12.037 15.102 19.231 1.00 63.22 95 ARG A C 1
ATOM 718 O O . ARG A 1 95 ? -11.655 14.752 18.114 1.00 63.22 95 ARG A O 1
ATOM 725 N N . PRO A 1 96 ? -11.544 16.204 19.833 1.00 54.50 96 PRO A N 1
ATOM 726 C CA . PRO A 1 96 ? -10.506 17.021 19.220 1.00 54.50 96 PRO A CA 1
ATOM 727 C C . PRO A 1 96 ? -9.245 16.182 18.993 1.00 54.50 96 PRO A C 1
ATOM 729 O O . PRO A 1 96 ? -8.574 15.776 19.947 1.00 54.50 96 PRO A O 1
ATOM 732 N N . LEU A 1 97 ? -8.915 15.928 17.725 1.00 50.88 97 LEU A N 1
ATOM 733 C CA . LEU A 1 97 ? -7.672 15.270 17.332 1.00 50.88 97 LEU A CA 1
ATOM 734 C C . LEU A 1 97 ? -6.495 16.104 17.850 1.00 50.88 97 LEU A C 1
ATOM 736 O O . LEU A 1 97 ? -6.218 17.186 17.336 1.00 50.88 97 LEU A O 1
ATOM 740 N N . THR A 1 98 ? -5.823 15.622 18.895 1.00 39.97 98 THR A N 1
ATOM 741 C CA . THR A 1 98 ? -4.635 16.277 19.446 1.00 39.97 98 THR A CA 1
ATOM 742 C C . THR A 1 98 ? -3.440 15.451 19.021 1.00 39.97 98 THR A C 1
ATOM 744 O O . THR A 1 98 ? -3.258 14.317 19.452 1.00 39.97 98 THR A O 1
ATOM 747 N N . LEU A 1 99 ? -2.666 15.995 18.092 1.00 39.00 99 LEU A N 1
ATOM 748 C CA . LEU A 1 99 ? -1.499 15.320 17.547 1.00 39.00 99 LEU A CA 1
ATOM 749 C C . LEU A 1 99 ? -0.385 15.403 18.591 1.00 39.00 99 LEU A C 1
ATOM 751 O O . LEU A 1 99 ? 0.157 16.480 18.836 1.00 39.00 99 LEU A O 1
ATOM 755 N N . SER A 1 100 ? -0.093 14.280 19.246 1.00 32.59 100 SER A N 1
ATOM 756 C CA . SER A 1 100 ? 1.057 14.147 20.136 1.00 32.59 100 SER A CA 1
ATOM 757 C C . SER A 1 100 ? 2.118 13.262 19.468 1.00 32.59 100 SER A C 1
ATOM 759 O O . SER A 1 100 ? 1.739 12.266 18.849 1.00 32.59 100 SER A O 1
ATOM 761 N N . PRO A 1 101 ? 3.425 13.569 19.600 1.00 29.67 101 PRO A N 1
ATOM 762 C CA . PRO A 1 101 ? 4.525 12.895 18.896 1.00 29.67 101 PRO A CA 1
ATOM 763 C C . PRO A 1 101 ? 4.688 11.396 19.158 1.00 29.67 101 PRO A C 1
ATOM 765 O O . PRO A 1 101 ? 5.529 10.772 18.526 1.00 29.67 101 PRO A O 1
ATOM 768 N N . ASP A 1 102 ? 3.912 10.803 20.065 1.00 29.89 102 ASP A N 1
ATOM 769 C CA . ASP A 1 102 ? 4.110 9.411 20.461 1.00 29.89 102 ASP A CA 1
ATOM 770 C C . ASP A 1 102 ? 2.864 8.520 20.307 1.00 29.89 102 ASP A C 1
ATOM 772 O O . ASP A 1 102 ? 3.048 7.308 20.359 1.00 29.89 102 ASP A O 1
ATOM 776 N N . ARG A 1 103 ? 1.636 9.065 20.121 1.00 29.34 103 ARG A N 1
ATOM 777 C CA . ARG A 1 103 ? 0.346 8.339 19.905 1.00 29.34 103 ARG A CA 1
ATOM 778 C C . ARG A 1 103 ? -0.774 9.252 19.370 1.00 29.34 103 ARG A C 1
ATOM 780 O O . ARG A 1 103 ? -0.733 10.463 19.574 1.00 29.34 103 ARG A O 1
ATOM 787 N N . TYR A 1 104 ? -1.844 8.656 18.818 1.00 39.47 104 TYR A N 1
ATOM 788 C CA . TYR A 1 104 ? -3.190 9.257 18.883 1.00 39.47 104 TYR A CA 1
ATOM 789 C C . TYR A 1 104 ? -3.629 9.293 20.339 1.00 39.47 104 TYR A C 1
ATOM 791 O O . TYR A 1 104 ? -3.939 8.244 20.900 1.00 39.47 104 TYR A O 1
ATOM 799 N N . ASP A 1 105 ? -3.644 10.478 20.941 1.00 38.91 105 ASP A N 1
ATOM 800 C CA . ASP A 1 105 ? -4.304 10.693 22.222 1.00 38.91 105 ASP A CA 1
ATOM 801 C C . ASP A 1 105 ? -5.452 11.683 22.032 1.00 38.91 105 ASP A C 1
ATOM 803 O O . ASP A 1 105 ? -5.341 12.694 21.331 1.00 38.91 105 ASP A O 1
ATOM 807 N N . PHE A 1 106 ? -6.588 11.367 22.631 1.00 45.75 106 PHE A N 1
ATOM 808 C CA . PHE A 1 106 ? -7.735 12.252 22.631 1.00 45.75 106 PHE A CA 1
ATOM 809 C C . PHE A 1 106 ? -7.608 13.169 23.851 1.00 45.75 106 PHE A C 1
ATOM 811 O O . PHE A 1 106 ? -7.562 12.691 24.981 1.00 45.75 106 PHE A O 1
ATOM 818 N N . SER A 1 107 ? -7.578 14.490 23.657 1.00 39.34 107 SER A N 1
ATOM 819 C CA . SER A 1 107 ? -7.260 15.472 24.719 1.00 39.34 107 SER A CA 1
ATOM 820 C C . SER A 1 107 ? -8.229 15.547 25.909 1.00 39.34 107 SER A C 1
ATOM 822 O O . SER A 1 107 ? -7.987 16.308 26.846 1.00 39.34 107 SER A O 1
ATOM 824 N N . ALA A 1 108 ? -9.317 14.782 25.909 1.00 39.38 108 ALA A N 1
ATOM 825 C CA . ALA A 1 108 ? -10.288 14.721 26.998 1.00 39.38 108 ALA A CA 1
ATOM 826 C C . ALA A 1 108 ? -10.799 13.295 27.138 1.00 39.38 108 ALA A C 1
ATOM 828 O O . ALA A 1 108 ? -10.986 12.679 26.103 1.00 39.38 108 ALA A O 1
ATOM 829 N N . SER A 1 109 ? -11.056 12.783 28.348 1.00 36.09 109 SER A N 1
ATOM 830 C CA . SER A 1 109 ? -11.700 11.475 28.600 1.00 36.09 109 SER A CA 1
ATOM 831 C C . SER A 1 109 ? -12.983 11.265 27.771 1.00 36.09 109 SER A C 1
ATOM 833 O O . SER A 1 109 ? -13.587 12.258 27.358 1.00 36.09 109 SER A O 1
ATOM 835 N N . PRO A 1 110 ? -13.420 10.006 27.536 1.00 38.41 110 PRO A N 1
ATOM 836 C CA . PRO A 1 110 ? -14.678 9.724 26.846 1.00 38.41 110 PRO A CA 1
ATOM 837 C C . PRO A 1 110 ? -15.812 10.555 27.448 1.00 38.41 110 PRO A C 1
ATOM 839 O O . PRO A 1 110 ? -15.911 10.684 28.674 1.00 38.41 110 PRO A O 1
ATOM 842 N N . VAL A 1 111 ? -16.655 11.141 26.600 1.00 41.66 111 VAL A N 1
ATOM 843 C CA . VAL A 1 111 ? -17.843 11.860 27.069 1.00 41.66 111 VAL A CA 1
ATOM 844 C C . VAL A 1 111 ? -18.708 10.858 27.846 1.00 41.66 111 VAL A C 1
ATOM 846 O O . VAL A 1 111 ? -19.184 9.880 27.281 1.00 41.66 111 VAL A O 1
ATOM 849 N N . GLY A 1 112 ? -18.846 11.065 29.163 1.00 42.91 112 GLY A N 1
ATOM 850 C CA . GLY A 1 112 ? -19.584 10.171 30.069 1.00 42.91 112 GLY A CA 1
ATOM 851 C C . GLY A 1 112 ? -18.895 9.843 31.399 1.00 42.91 112 GLY A C 1
ATOM 852 O O . GLY A 1 112 ? -19.541 9.284 32.284 1.00 42.91 112 GLY A O 1
ATOM 853 N N . ASP A 1 113 ? -17.626 10.215 31.593 1.00 34.00 113 ASP A N 1
ATOM 854 C CA . ASP A 1 113 ? -16.915 9.919 32.844 1.00 34.00 113 ASP A CA 1
ATOM 855 C C . ASP A 1 113 ? -16.997 11.088 33.852 1.00 34.00 113 ASP A C 1
ATOM 857 O O . ASP A 1 113 ? -16.276 12.083 33.766 1.00 34.00 113 ASP A O 1
ATOM 861 N N . HIS A 1 114 ? -17.897 10.982 34.836 1.00 33.66 114 HIS A N 1
ATOM 862 C CA . HIS A 1 114 ? -17.992 11.897 35.987 1.00 33.66 114 HIS A CA 1
ATOM 863 C C . HIS A 1 114 ? -17.078 11.472 37.149 1.00 33.66 114 HIS A C 1
ATOM 865 O O . HIS A 1 114 ? -17.475 11.510 38.316 1.00 33.66 114 HIS A O 1
ATOM 871 N N . SER A 1 115 ? -15.839 11.091 36.847 1.00 30.34 115 SER A N 1
ATOM 872 C CA . SER A 1 115 ? -14.867 10.657 37.850 1.00 30.34 115 SER A CA 1
ATOM 873 C C . SER A 1 115 ? -13.714 11.656 37.938 1.00 30.34 115 SER A C 1
ATOM 875 O O . SER A 1 115 ? -12.776 11.669 37.147 1.00 30.34 115 SER A O 1
ATOM 877 N N . THR A 1 116 ? -13.798 12.543 38.925 1.00 31.41 116 THR A N 1
ATOM 878 C CA . THR A 1 116 ? -12.739 13.475 39.326 1.00 31.41 116 THR A CA 1
ATOM 879 C C . THR A 1 116 ? -11.466 12.744 39.769 1.00 31.41 116 THR A C 1
ATOM 881 O O . THR A 1 116 ? -11.557 11.927 40.679 1.00 31.41 116 THR A O 1
ATOM 884 N N . SER A 1 117 ? -10.285 13.129 39.261 1.00 28.22 117 SER A N 1
ATOM 885 C CA . SER A 1 117 ? -9.204 13.729 40.079 1.00 28.22 117 SER A CA 1
ATOM 886 C C . SER A 1 117 ? -7.876 13.919 39.319 1.00 28.22 117 SER A C 1
ATOM 888 O O . SER A 1 117 ? -7.220 12.955 38.947 1.00 28.22 117 SER A O 1
ATOM 890 N N . SER A 1 118 ? -7.478 15.190 39.203 1.00 27.75 118 SER A N 1
ATOM 891 C CA . SER A 1 118 ? -6.182 15.774 39.599 1.00 27.75 118 SER A CA 1
ATOM 892 C C . SER A 1 118 ? -4.856 15.129 39.164 1.00 27.75 118 SER A C 1
ATOM 894 O O . SER A 1 118 ? -4.438 14.109 39.703 1.00 27.75 118 SER A O 1
ATOM 896 N N . GLY A 1 119 ? -4.090 15.869 38.352 1.00 23.72 119 GLY A N 1
ATOM 897 C CA . GLY A 1 119 ? -2.667 15.602 38.116 1.00 23.72 119 GLY A CA 1
ATOM 898 C C . GLY A 1 119 ? -1.986 16.577 37.153 1.00 23.72 119 GLY A C 1
ATOM 899 O O . GLY A 1 119 ? -1.373 16.149 36.185 1.00 23.72 119 GLY A O 1
ATOM 900 N N . THR A 1 120 ? -2.109 17.887 37.377 1.00 25.33 120 THR A N 1
ATOM 901 C CA . THR A 1 120 ? -1.449 18.921 36.563 1.00 25.33 120 THR A CA 1
ATOM 902 C C . THR A 1 120 ? 0.069 18.891 36.759 1.00 25.33 120 THR A C 1
ATOM 904 O O . THR A 1 120 ? 0.552 19.175 37.854 1.00 25.33 120 THR A O 1
ATOM 907 N N . VAL A 1 121 ? 0.831 18.661 35.688 1.00 23.39 121 VAL A N 1
ATOM 908 C CA . VAL A 1 121 ? 2.211 19.156 35.574 1.00 23.39 121 VAL A CA 1
ATOM 909 C C . VAL A 1 121 ? 2.309 19.928 34.266 1.00 23.39 121 VAL A C 1
ATOM 911 O O . VAL A 1 121 ? 2.261 19.362 33.180 1.00 23.39 121 VAL A O 1
ATOM 914 N N . ALA A 1 122 ? 2.376 21.250 34.389 1.00 25.73 122 ALA A N 1
ATOM 915 C CA . ALA A 1 122 ? 2.547 22.165 33.275 1.00 25.73 122 ALA A CA 1
ATOM 916 C C . ALA A 1 122 ? 3.997 22.124 32.776 1.00 25.73 122 ALA A C 1
ATOM 918 O O . ALA A 1 122 ? 4.921 22.283 33.574 1.00 25.73 122 ALA A O 1
ATOM 919 N N . PHE A 1 123 ? 4.188 22.011 31.462 1.00 23.33 123 PHE A N 1
ATOM 920 C CA . PHE A 1 123 ? 5.409 22.475 30.810 1.00 23.33 123 PHE A CA 1
ATOM 921 C C . PHE A 1 123 ? 5.066 23.526 29.754 1.00 23.33 123 PHE A C 1
ATOM 923 O O . PHE A 1 123 ? 4.175 23.363 28.926 1.00 23.33 123 PHE A O 1
ATOM 930 N N . SER A 1 124 ? 5.753 24.656 29.893 1.00 24.56 124 SER A N 1
ATOM 931 C CA . SER A 1 124 ? 5.565 25.909 29.173 1.00 24.56 124 SER A CA 1
ATOM 932 C C . SER A 1 124 ? 5.824 25.757 27.676 1.00 24.56 124 SER A C 1
ATOM 934 O O . SER A 1 124 ? 6.925 25.385 27.275 1.00 24.56 124 SER A O 1
ATOM 936 N N . ALA A 1 125 ? 4.847 26.154 26.861 1.00 27.03 125 ALA A N 1
ATOM 937 C CA . ALA A 1 125 ? 5.024 26.379 25.434 1.00 27.03 125 ALA A CA 1
ATOM 938 C C . ALA A 1 125 ? 5.958 27.579 25.211 1.00 27.03 125 ALA A C 1
ATOM 940 O O . ALA A 1 125 ? 5.640 28.707 25.590 1.00 27.03 125 ALA A O 1
ATOM 941 N N . ALA A 1 126 ? 7.110 27.337 24.594 1.00 25.19 126 ALA A N 1
ATOM 942 C CA . ALA A 1 126 ? 7.889 28.381 23.950 1.00 25.19 126 ALA A CA 1
ATOM 943 C C . ALA A 1 126 ? 7.624 28.292 22.445 1.00 25.19 126 ALA A C 1
ATOM 945 O O . ALA A 1 126 ? 7.921 27.284 21.809 1.00 25.19 126 ALA A O 1
ATOM 946 N N . HIS A 1 127 ? 7.024 29.353 21.909 1.00 38.00 127 HIS A N 1
ATOM 947 C CA . HIS A 1 127 ? 6.871 29.599 20.483 1.00 38.00 127 HIS A CA 1
ATOM 948 C C . HIS A 1 127 ? 8.182 29.366 19.721 1.00 38.00 127 HIS A C 1
ATOM 950 O O . HIS A 1 127 ? 9.175 30.045 19.978 1.00 38.00 127 HIS A O 1
ATOM 956 N N . ALA A 1 128 ? 8.133 28.505 18.709 1.00 30.48 128 ALA A N 1
ATOM 957 C CA . ALA A 1 128 ? 9.051 28.550 17.583 1.00 30.48 128 ALA A CA 1
ATOM 958 C C . ALA A 1 128 ? 8.225 28.447 16.297 1.00 30.48 128 ALA A C 1
ATOM 960 O O . ALA A 1 128 ? 7.716 27.392 15.937 1.00 30.48 128 ALA A O 1
ATOM 961 N N . THR A 1 129 ? 8.039 29.589 15.645 1.00 34.59 129 THR A N 1
ATOM 962 C CA . THR A 1 129 ? 7.649 29.676 14.239 1.00 34.59 129 THR A CA 1
ATOM 963 C C . THR A 1 129 ? 8.829 29.190 13.395 1.00 34.59 129 THR A C 1
ATOM 965 O O . THR A 1 129 ? 9.875 29.843 13.401 1.00 34.59 129 THR A O 1
ATOM 968 N N . ASP A 1 130 ? 8.683 28.057 12.710 1.00 32.69 130 ASP A N 1
ATOM 969 C CA . ASP A 1 130 ? 9.676 27.552 11.754 1.00 32.69 130 ASP A CA 1
ATOM 970 C C . ASP A 1 130 ? 9.606 28.372 10.440 1.00 32.69 130 ASP A C 1
ATOM 972 O O . ASP A 1 130 ? 8.501 28.583 9.928 1.00 32.69 130 ASP A O 1
ATOM 976 N N . PRO A 1 131 ? 10.726 28.894 9.891 1.00 32.09 131 PRO A N 1
ATOM 977 C CA . PRO A 1 131 ? 10.729 29.744 8.697 1.00 32.09 131 PRO A CA 1
ATOM 978 C C . PRO A 1 131 ? 10.576 28.994 7.366 1.00 32.09 131 PRO A C 1
ATOM 980 O O . PRO A 1 131 ? 10.569 29.640 6.316 1.00 32.09 131 PRO A O 1
ATOM 983 N N . PHE A 1 132 ? 10.473 27.666 7.367 1.00 36.66 132 PHE A N 1
ATOM 984 C CA . PHE A 1 132 ? 10.253 26.885 6.153 1.00 36.66 132 PHE A CA 1
ATOM 985 C C . PHE A 1 132 ? 8.825 26.361 6.153 1.00 36.66 132 PHE A C 1
ATOM 987 O O . PHE A 1 132 ? 8.482 25.480 6.931 1.00 36.66 132 PHE A O 1
ATOM 994 N N . GLY A 1 133 ? 7.982 26.946 5.300 1.00 38.88 133 GLY A N 1
ATOM 995 C CA . GLY A 1 133 ? 6.588 26.547 5.133 1.00 38.88 133 GLY A CA 1
ATOM 996 C C . GLY A 1 133 ? 6.469 25.075 4.746 1.00 38.88 133 GLY A C 1
ATOM 997 O O . GLY A 1 133 ? 6.484 24.742 3.565 1.00 38.88 133 GLY A O 1
ATOM 998 N N . CYS A 1 134 ? 6.352 24.214 5.751 1.00 34.78 134 CYS A N 1
ATOM 999 C CA . CYS A 1 134 ? 5.887 22.847 5.632 1.00 34.78 134 CYS A CA 1
ATOM 1000 C C . CYS A 1 134 ? 4.411 22.860 6.033 1.00 34.78 134 CYS A C 1
ATOM 1002 O O . CYS A 1 134 ? 4.058 23.404 7.082 1.00 34.78 134 CYS A O 1
ATOM 1004 N N . ASP A 1 135 ? 3.546 22.338 5.171 1.00 38.31 135 ASP A N 1
ATOM 1005 C CA . ASP A 1 135 ? 2.119 22.222 5.457 1.00 38.31 135 ASP A CA 1
ATOM 1006 C C . ASP A 1 135 ? 1.931 21.341 6.710 1.00 38.31 135 ASP A C 1
ATOM 1008 O O . ASP A 1 135 ? 2.351 20.179 6.692 1.00 38.31 135 ASP A O 1
ATOM 1012 N N . PRO A 1 136 ? 1.341 21.853 7.805 1.00 41.50 136 PRO A N 1
ATOM 1013 C CA . PRO A 1 136 ? 1.180 21.094 9.043 1.00 41.50 136 PRO A CA 1
ATOM 1014 C C . PRO A 1 136 ? 0.392 19.788 8.847 1.00 41.50 136 PRO A C 1
ATOM 1016 O O . PRO A 1 136 ? 0.636 18.830 9.571 1.00 41.50 136 PRO A O 1
ATOM 1019 N N . HIS A 1 137 ? -0.467 19.696 7.827 1.00 42.56 137 HIS A N 1
ATOM 1020 C CA . HIS A 1 137 ? -1.250 18.492 7.538 1.00 42.56 137 HIS A CA 1
ATOM 1021 C C . HIS A 1 137 ? -0.430 17.339 6.931 1.00 42.56 137 HIS A C 1
ATOM 1023 O O . HIS A 1 137 ? -0.765 16.172 7.139 1.00 42.56 137 HIS A O 1
ATOM 1029 N N . LEU A 1 138 ? 0.657 17.638 6.206 1.00 44.53 138 LEU A N 1
ATOM 1030 C CA . LEU A 1 138 ? 1.539 16.618 5.614 1.00 44.53 138 LEU A CA 1
ATOM 1031 C C . LEU A 1 138 ? 2.383 15.905 6.682 1.00 44.53 138 LEU A C 1
ATOM 1033 O O . LEU A 1 138 ? 2.643 14.706 6.562 1.00 44.53 138 LEU A O 1
ATOM 1037 N N . ASN A 1 139 ? 2.751 16.617 7.751 1.00 57.97 139 ASN A N 1
ATOM 1038 C CA . ASN A 1 139 ? 3.465 16.034 8.886 1.00 57.97 139 ASN A CA 1
ATOM 1039 C C . ASN A 1 139 ? 2.585 15.044 9.669 1.00 57.97 139 ASN A C 1
ATOM 1041 O O . ASN A 1 139 ? 3.092 14.034 10.153 1.00 57.97 139 ASN A O 1
ATOM 1045 N N . ASP A 1 140 ? 1.271 15.272 9.731 1.00 66.12 140 ASP A N 1
ATOM 1046 C CA . ASP A 1 140 ? 0.345 14.424 10.490 1.00 66.12 140 ASP A CA 1
ATOM 1047 C C . ASP A 1 140 ? 0.131 13.049 9.849 1.00 66.12 140 ASP A C 1
ATOM 1049 O O . ASP A 1 140 ? 0.086 12.029 10.540 1.00 66.12 140 ASP A O 1
ATOM 1053 N N . VAL A 1 141 ? -0.003 13.002 8.523 1.00 76.56 141 VAL A N 1
ATOM 1054 C CA . VAL A 1 141 ? -0.215 11.754 7.770 1.00 76.56 141 VAL A CA 1
ATOM 1055 C C . VAL A 1 141 ? 1.025 10.867 7.838 1.00 76.56 141 VAL A C 1
ATOM 1057 O O . VAL A 1 141 ? 0.927 9.667 8.105 1.00 76.56 141 VAL A O 1
ATOM 1060 N N . GLU A 1 142 ? 2.203 11.454 7.637 1.00 82.75 142 GLU A N 1
ATOM 1061 C CA . GLU A 1 142 ? 3.458 10.714 7.722 1.00 82.75 142 GLU A CA 1
ATOM 1062 C C . GLU A 1 142 ? 3.718 10.224 9.151 1.00 82.75 142 GLU A C 1
ATOM 1064 O O . GLU A 1 142 ? 4.070 9.060 9.348 1.00 82.75 142 GLU A O 1
ATOM 1069 N N . PHE A 1 143 ? 3.444 11.063 10.152 1.00 79.31 143 PHE A N 1
ATOM 1070 C CA . PHE A 1 143 ? 3.527 10.682 11.556 1.00 79.31 143 PHE A CA 1
ATOM 1071 C C . PHE A 1 143 ? 2.652 9.456 11.879 1.00 79.31 143 PHE A C 1
ATOM 1073 O O . PHE A 1 143 ? 3.124 8.487 12.477 1.00 79.31 143 PHE A O 1
ATOM 1080 N N . ARG A 1 144 ? 1.393 9.439 11.416 1.00 77.62 144 ARG A N 1
ATOM 1081 C CA . ARG A 1 144 ? 0.464 8.297 11.568 1.00 77.62 144 ARG A CA 1
ATOM 1082 C C . ARG A 1 144 ? 1.002 7.019 10.968 1.00 77.62 144 ARG A C 1
ATOM 1084 O O . ARG A 1 144 ? 0.950 5.957 11.586 1.00 77.62 144 ARG A O 1
ATOM 1091 N N . ARG A 1 145 ? 1.487 7.132 9.739 1.00 90.56 145 ARG A N 1
ATOM 1092 C CA . ARG A 1 145 ? 2.012 6.012 8.975 1.00 90.56 145 ARG A CA 1
ATOM 1093 C C . ARG A 1 145 ? 3.225 5.407 9.680 1.00 90.56 145 ARG A C 1
ATOM 1095 O O . ARG A 1 145 ? 3.301 4.187 9.806 1.00 90.56 145 ARG A O 1
ATOM 1102 N N . LEU A 1 146 ? 4.132 6.248 10.182 1.00 84.06 146 LEU A N 1
ATOM 1103 C CA . LEU A 1 146 ? 5.286 5.818 10.972 1.00 84.06 146 LEU A CA 1
ATOM 1104 C C . LEU A 1 146 ? 4.860 5.161 12.281 1.00 84.06 146 LEU A C 1
ATOM 1106 O O . LEU A 1 146 ? 5.331 4.070 12.585 1.00 84.06 146 LEU A O 1
ATOM 1110 N N . HIS A 1 147 ? 3.929 5.765 13.018 1.00 81.50 147 HIS A N 1
ATOM 1111 C CA . HIS A 1 147 ? 3.398 5.175 14.245 1.00 81.50 147 HIS A CA 1
ATOM 1112 C C . HIS A 1 147 ? 2.808 3.780 13.988 1.00 81.50 147 HIS A C 1
ATOM 1114 O O . HIS A 1 147 ? 3.170 2.819 14.662 1.00 81.50 147 HIS A O 1
ATOM 1120 N N . ALA A 1 148 ? 1.980 3.635 12.950 1.00 83.75 148 ALA A N 1
ATOM 1121 C CA . ALA A 1 148 ? 1.407 2.351 12.557 1.00 83.75 148 ALA A CA 1
ATOM 1122 C C . ALA A 1 148 ? 2.477 1.323 12.140 1.00 83.75 148 ALA A C 1
ATOM 1124 O O . ALA A 1 148 ? 2.339 0.130 12.421 1.00 83.75 148 ALA A O 1
ATOM 1125 N N . LEU A 1 149 ? 3.562 1.767 11.494 1.00 89.62 149 LEU A N 1
ATOM 1126 C CA . LEU A 1 149 ? 4.707 0.911 11.187 1.00 89.62 149 LEU A CA 1
ATOM 1127 C C . LEU A 1 149 ? 5.394 0.419 12.468 1.00 89.62 149 LEU A C 1
ATOM 1129 O O . LEU A 1 149 ? 5.657 -0.777 12.585 1.00 89.62 149 LEU A O 1
ATOM 1133 N N . TYR A 1 150 ? 5.664 1.296 13.433 1.00 83.44 150 TYR A N 1
ATOM 1134 C CA . TYR A 1 150 ? 6.309 0.901 14.687 1.00 83.44 150 TYR A CA 1
ATOM 1135 C C . TYR A 1 150 ? 5.411 -0.005 15.541 1.00 83.44 150 TYR A C 1
ATOM 1137 O O . TYR A 1 150 ? 5.884 -1.018 16.058 1.00 83.44 150 TYR A O 1
ATOM 1145 N N . GLU A 1 151 ? 4.105 0.267 15.612 1.00 85.81 151 GLU A N 1
ATOM 1146 C CA . GLU A 1 151 ? 3.147 -0.593 16.321 1.00 85.81 151 GLU A CA 1
ATOM 1147 C C . GLU A 1 151 ? 3.049 -2.003 15.733 1.00 85.81 151 GLU A C 1
ATOM 1149 O O . GLU A 1 151 ? 2.821 -2.957 16.477 1.00 85.81 151 GLU A O 1
ATOM 1154 N N . SER A 1 152 ? 3.291 -2.163 14.426 1.00 86.75 152 SER A N 1
ATOM 1155 C CA . SER A 1 152 ? 3.315 -3.484 13.785 1.00 86.75 152 SER A CA 1
ATOM 1156 C C . SER A 1 152 ? 4.449 -4.390 14.289 1.00 86.75 152 SER A C 1
ATOM 1158 O O . SER A 1 152 ? 4.401 -5.601 14.088 1.00 86.75 152 SER A O 1
ATOM 1160 N N . ARG A 1 153 ? 5.500 -3.823 14.907 1.00 87.81 153 ARG A N 1
ATOM 1161 C CA . ARG A 1 153 ? 6.734 -4.523 15.332 1.00 87.81 153 ARG A CA 1
ATOM 1162 C C . ARG A 1 153 ? 7.442 -5.316 14.221 1.00 87.81 153 ARG A C 1
ATOM 1164 O O . ARG A 1 153 ? 8.316 -6.148 14.485 1.00 87.81 153 ARG A O 1
ATOM 1171 N N . LEU A 1 154 ? 7.121 -5.045 12.955 1.00 91.19 154 LEU A N 1
ATOM 1172 C CA . LEU A 1 154 ? 7.717 -5.744 11.816 1.00 91.19 154 LEU A CA 1
ATOM 1173 C C . LEU A 1 154 ? 9.186 -5.367 11.585 1.00 91.19 154 LEU A C 1
ATOM 1175 O O . LEU A 1 154 ? 9.936 -6.193 11.069 1.00 91.19 154 LEU A O 1
ATOM 1179 N N . LEU A 1 155 ? 9.593 -4.157 11.991 1.00 87.19 155 LEU A N 1
ATOM 1180 C CA . LEU A 1 155 ? 10.988 -3.693 11.945 1.00 87.19 155 LEU A CA 1
ATOM 1181 C C . LEU A 1 155 ? 11.881 -4.378 12.990 1.00 87.19 155 LEU A C 1
ATOM 1183 O O . LEU A 1 155 ? 13.082 -4.506 12.785 1.00 87.19 155 LEU A O 1
ATOM 1187 N N . GLU A 1 156 ? 11.303 -4.799 14.117 1.00 81.81 156 GLU A N 1
ATOM 1188 C CA . GLU A 1 156 ? 12.036 -5.428 15.225 1.00 81.81 156 GLU A CA 1
ATOM 1189 C C . GLU A 1 156 ? 12.211 -6.935 15.020 1.00 81.81 156 GLU A C 1
ATOM 1191 O O . GLU A 1 156 ? 13.102 -7.566 15.591 1.00 81.81 156 GLU A O 1
ATOM 1196 N N . SER A 1 157 ? 11.342 -7.529 14.207 1.00 76.94 157 SER A N 1
ATOM 1197 C CA . SER A 1 157 ? 11.400 -8.942 13.865 1.00 76.94 157 SER A CA 1
ATOM 1198 C C . SER A 1 157 ? 12.367 -9.158 12.704 1.00 76.94 157 SER A C 1
ATOM 1200 O O . SER A 1 157 ? 12.327 -8.450 11.699 1.00 76.94 157 SER A O 1
ATOM 1202 N N . GLY A 1 158 ? 13.235 -10.164 12.834 1.00 80.38 158 GLY A N 1
ATOM 1203 C CA . GLY A 1 158 ? 14.149 -10.573 11.767 1.00 80.38 158 GLY A CA 1
ATOM 1204 C C . GLY A 1 158 ? 13.425 -11.189 10.563 1.00 80.38 158 GLY A C 1
ATOM 1205 O O . GLY A 1 158 ? 12.245 -10.930 10.314 1.00 80.38 158 GLY A O 1
ATOM 1206 N N . ALA A 1 159 ? 14.133 -12.037 9.818 1.00 85.44 159 ALA A N 1
ATOM 1207 C CA . ALA A 1 159 ? 13.524 -12.809 8.738 1.00 85.44 159 ALA A CA 1
ATOM 1208 C C . ALA A 1 159 ? 12.438 -13.749 9.288 1.00 85.44 159 ALA A C 1
ATOM 1210 O O . ALA A 1 159 ? 12.644 -14.432 10.294 1.00 85.44 159 ALA A O 1
ATOM 1211 N N . GLU A 1 160 ? 11.287 -13.790 8.620 1.00 93.31 160 GLU A N 1
ATOM 1212 C CA . GLU A 1 160 ? 10.148 -14.608 9.027 1.00 93.31 160 GLU A CA 1
ATOM 1213 C C . GLU A 1 160 ? 9.605 -15.392 7.833 1.00 93.31 160 GLU A C 1
ATOM 1215 O O . GLU A 1 160 ? 9.148 -14.822 6.840 1.00 93.31 160 GLU A O 1
ATOM 1220 N N . GLU A 1 161 ? 9.574 -16.718 7.973 1.00 95.06 161 GLU A N 1
ATOM 1221 C CA . GLU A 1 161 ? 9.202 -17.649 6.900 1.00 95.06 161 GLU A CA 1
ATOM 1222 C C . GLU A 1 161 ? 7.801 -17.378 6.319 1.00 95.06 161 GLU A C 1
ATOM 1224 O O . GLU A 1 161 ? 7.550 -17.626 5.137 1.00 95.06 161 GLU A O 1
ATOM 1229 N N . ARG A 1 162 ? 6.884 -16.815 7.120 1.00 94.75 162 ARG A N 1
ATOM 1230 C CA . ARG A 1 162 ? 5.543 -16.432 6.651 1.00 94.75 162 ARG A CA 1
ATOM 1231 C C . ARG A 1 162 ? 5.584 -15.372 5.546 1.00 94.75 162 ARG A C 1
ATOM 1233 O O . ARG A 1 162 ? 4.806 -15.476 4.601 1.00 94.75 162 ARG A O 1
ATOM 1240 N N . PHE A 1 163 ? 6.517 -14.423 5.626 1.00 97.31 163 PHE A N 1
ATOM 1241 C CA . PHE A 1 163 ? 6.740 -13.404 4.601 1.00 97.31 163 PHE A CA 1
ATOM 1242 C C . PHE A 1 163 ? 7.610 -13.942 3.465 1.00 97.31 163 PHE A C 1
ATOM 1244 O O . PHE A 1 163 ? 7.273 -13.747 2.299 1.00 97.31 163 PHE A O 1
ATOM 1251 N N . ASP A 1 164 ? 8.656 -14.713 3.778 1.00 96.69 164 ASP A N 1
ATOM 1252 C CA . ASP A 1 164 ? 9.550 -15.295 2.766 1.00 96.69 164 ASP A CA 1
ATOM 1253 C C . ASP A 1 164 ? 8.818 -16.209 1.783 1.00 96.69 164 ASP A C 1
ATOM 1255 O O . ASP A 1 164 ? 9.104 -16.204 0.582 1.00 96.69 164 ASP A O 1
ATOM 1259 N N . ARG A 1 165 ? 7.823 -16.960 2.262 1.00 97.75 165 ARG A N 1
ATOM 1260 C CA . ARG A 1 165 ? 6.963 -17.781 1.408 1.00 97.75 165 ARG A CA 1
ATOM 1261 C C . ARG A 1 165 ? 6.192 -16.943 0.386 1.00 97.75 165 ARG A C 1
ATOM 1263 O O . ARG A 1 165 ? 6.141 -17.334 -0.779 1.00 97.75 165 ARG A O 1
ATOM 1270 N N . ILE A 1 166 ? 5.634 -15.804 0.799 1.00 98.00 166 ILE A N 1
ATOM 1271 C CA . ILE A 1 166 ? 4.877 -14.903 -0.086 1.00 98.00 166 ILE A CA 1
ATOM 1272 C C . ILE A 1 166 ? 5.826 -14.235 -1.084 1.00 98.00 166 ILE A C 1
ATOM 1274 O O . ILE A 1 166 ? 5.534 -14.200 -2.277 1.00 98.00 166 ILE A O 1
ATOM 1278 N N . THR A 1 167 ? 7.001 -13.790 -0.635 1.00 98.25 167 THR A N 1
ATOM 1279 C CA . THR A 1 167 ? 8.018 -13.198 -1.514 1.00 98.25 167 THR A CA 1
ATOM 1280 C C . THR A 1 167 ? 8.496 -14.187 -2.582 1.00 98.25 167 THR A C 1
ATOM 1282 O O . THR A 1 167 ? 8.601 -13.821 -3.755 1.00 98.25 167 THR A O 1
ATOM 1285 N N . ARG A 1 168 ? 8.734 -15.461 -2.222 1.00 98.31 168 ARG A N 1
ATOM 1286 C CA . ARG A 1 168 ? 9.065 -16.520 -3.197 1.00 98.31 168 ARG A CA 1
ATOM 1287 C C . ARG A 1 168 ? 7.921 -16.754 -4.178 1.00 98.31 168 ARG A C 1
ATOM 1289 O O . ARG A 1 168 ? 8.164 -16.804 -5.379 1.00 98.31 168 ARG A O 1
ATOM 1296 N N . GLN A 1 169 ? 6.687 -16.834 -3.679 1.00 98.19 169 GLN A N 1
ATOM 1297 C CA . GLN A 1 169 ? 5.505 -16.993 -4.522 1.00 98.19 169 GLN A CA 1
ATOM 1298 C C . GLN A 1 169 ? 5.359 -15.838 -5.518 1.00 98.19 169 GLN A C 1
ATOM 1300 O O . GLN A 1 169 ? 5.107 -16.092 -6.690 1.00 98.19 169 GLN A O 1
ATOM 1305 N N . ALA A 1 170 ? 5.561 -14.591 -5.086 1.00 98.25 170 ALA A N 1
ATOM 1306 C CA . ALA A 1 170 ? 5.521 -13.425 -5.960 1.00 98.25 170 ALA A CA 1
ATOM 1307 C C . ALA A 1 170 ? 6.601 -13.507 -7.047 1.00 98.25 170 ALA A C 1
ATOM 1309 O O . ALA A 1 170 ? 6.289 -13.416 -8.234 1.00 98.25 170 ALA A O 1
ATOM 1310 N N . ARG A 1 171 ? 7.859 -13.768 -6.669 1.00 98.25 171 ARG A N 1
ATOM 1311 C CA . ARG A 1 171 ? 8.949 -13.920 -7.642 1.00 98.25 171 ARG A CA 1
ATOM 1312 C C . ARG A 1 171 ? 8.629 -14.991 -8.687 1.00 98.25 171 ARG A C 1
ATOM 1314 O O . ARG A 1 171 ? 8.768 -14.734 -9.881 1.00 98.25 171 ARG A O 1
ATOM 1321 N N . ASP A 1 172 ? 8.207 -16.170 -8.239 1.00 97.94 172 ASP A N 1
ATOM 1322 C CA . ASP A 1 172 ? 7.994 -17.330 -9.104 1.00 97.94 172 ASP A CA 1
ATOM 1323 C C . ASP A 1 172 ? 6.748 -17.160 -9.990 1.00 97.94 172 ASP A C 1
ATOM 1325 O O . ASP A 1 172 ? 6.788 -17.507 -11.168 1.00 97.94 172 ASP A O 1
ATOM 1329 N N . HIS A 1 173 ? 5.671 -16.569 -9.460 1.00 97.50 173 HIS A N 1
ATOM 1330 C CA . HIS A 1 173 ? 4.435 -16.308 -10.203 1.00 97.50 173 HIS A CA 1
ATOM 1331 C C . HIS A 1 173 ? 4.648 -15.320 -11.355 1.00 97.50 173 HIS A C 1
ATOM 1333 O O . HIS A 1 173 ? 4.226 -15.585 -12.477 1.00 97.50 173 HIS A O 1
ATOM 1339 N N . PHE A 1 174 ? 5.345 -14.208 -11.098 1.00 97.44 174 PHE A N 1
ATOM 1340 C CA . PHE A 1 174 ? 5.624 -13.188 -12.117 1.00 97.44 174 PHE A CA 1
ATOM 1341 C C . PHE A 1 174 ? 6.889 -13.482 -12.936 1.00 97.44 174 PHE A C 1
ATOM 1343 O O . PHE A 1 174 ? 7.207 -12.767 -13.891 1.00 97.44 174 PHE A O 1
ATOM 1350 N N . GLY A 1 175 ? 7.639 -14.519 -12.555 1.00 96.81 175 GLY A N 1
ATOM 1351 C CA . GLY A 1 175 ? 8.892 -14.919 -13.182 1.00 96.81 175 GLY A CA 1
ATOM 1352 C C . GLY A 1 175 ? 9.941 -13.809 -13.210 1.00 96.81 175 GLY A C 1
ATOM 1353 O O . GLY A 1 175 ? 10.688 -13.744 -14.186 1.00 96.81 175 GLY A O 1
ATOM 1354 N N . VAL A 1 176 ? 9.951 -12.908 -12.220 1.00 97.50 176 VAL A N 1
ATOM 1355 C CA . VAL A 1 176 ? 10.878 -11.760 -12.109 1.00 97.50 176 VAL A CA 1
ATOM 1356 C C . VAL A 1 176 ? 12.196 -12.159 -11.445 1.00 97.50 176 VAL A C 1
ATOM 1358 O O . VAL A 1 176 ? 12.254 -13.151 -10.719 1.00 97.50 176 VAL A O 1
ATOM 1361 N N . SER A 1 177 ? 13.272 -11.400 -11.670 1.00 96.25 177 SER A N 1
ATOM 1362 C CA . SER A 1 177 ? 14.573 -11.706 -11.052 1.00 96.25 177 SER A CA 1
ATOM 1363 C C . SER A 1 177 ? 14.631 -11.396 -9.553 1.00 96.25 177 SER A C 1
ATOM 1365 O O . SER A 1 177 ? 15.391 -12.046 -8.828 1.00 96.25 177 SER A O 1
ATOM 1367 N N . SER A 1 178 ? 13.810 -10.460 -9.062 1.00 97.38 178 SER A N 1
ATOM 1368 C CA . SER A 1 178 ? 13.713 -10.153 -7.637 1.00 97.38 178 SER A CA 1
ATOM 1369 C C . SER A 1 178 ? 12.290 -9.800 -7.207 1.00 97.38 178 SER A C 1
ATOM 1371 O O . SER A 1 178 ? 11.582 -9.078 -7.904 1.00 97.38 178 SER A O 1
ATOM 1373 N N . ALA A 1 179 ? 11.900 -10.247 -6.017 1.00 98.38 179 ALA A N 1
ATOM 1374 C CA . ALA A 1 179 ? 10.730 -9.747 -5.300 1.00 98.38 179 ALA A CA 1
ATOM 1375 C C . ALA A 1 179 ? 11.117 -9.409 -3.858 1.00 98.38 179 ALA A C 1
ATOM 1377 O O . ALA A 1 179 ? 12.031 -10.024 -3.298 1.00 98.38 179 ALA A O 1
ATOM 1378 N N . SER A 1 180 ? 10.437 -8.439 -3.257 1.00 97.94 180 SER A N 1
ATOM 1379 C CA . SER A 1 180 ? 10.679 -8.051 -1.869 1.00 97.94 180 SER A CA 1
ATOM 1380 C C . SER A 1 180 ? 9.447 -7.474 -1.191 1.00 97.94 180 SER A C 1
ATOM 1382 O O . SER A 1 180 ? 8.647 -6.781 -1.816 1.00 97.94 180 SER A O 1
ATOM 1384 N N . ILE A 1 181 ? 9.354 -7.715 0.112 1.00 98.31 181 ILE A N 1
ATOM 1385 C CA . ILE A 1 181 ? 8.486 -6.982 1.028 1.00 98.31 181 ILE A CA 1
ATOM 1386 C C . ILE A 1 181 ? 9.367 -5.951 1.725 1.00 98.31 181 ILE A C 1
ATOM 1388 O O . ILE A 1 181 ? 10.361 -6.304 2.363 1.00 98.31 181 ILE A O 1
ATOM 1392 N N . THR A 1 182 ? 9.015 -4.680 1.587 1.00 97.31 182 THR A N 1
ATOM 1393 C CA . THR A 1 182 ? 9.755 -3.551 2.157 1.00 97.31 182 THR A CA 1
ATOM 1394 C C . THR A 1 182 ? 8.885 -2.771 3.121 1.00 97.31 182 THR A C 1
ATOM 1396 O O . THR A 1 182 ? 7.701 -2.596 2.856 1.00 97.31 182 THR A O 1
ATOM 1399 N N . LEU A 1 183 ? 9.486 -2.239 4.176 1.00 97.19 183 LEU A N 1
ATOM 1400 C CA . LEU A 1 183 ? 8.893 -1.311 5.131 1.00 97.19 183 LEU A CA 1
ATOM 1401 C C . LEU A 1 183 ? 9.556 0.054 4.947 1.00 97.19 183 LEU A C 1
ATOM 1403 O O . LEU A 1 183 ? 10.767 0.123 4.748 1.00 97.19 183 LEU A O 1
ATOM 1407 N N . ILE A 1 184 ? 8.781 1.133 4.986 1.00 95.94 184 ILE A N 1
ATOM 1408 C CA . ILE A 1 184 ? 9.290 2.489 4.751 1.00 95.94 184 ILE A CA 1
ATOM 1409 C C . ILE A 1 184 ? 9.295 3.251 6.071 1.00 95.94 184 ILE A C 1
ATOM 1411 O O . ILE A 1 184 ? 8.238 3.559 6.607 1.00 95.94 184 ILE A O 1
ATOM 1415 N N . THR A 1 185 ? 10.467 3.560 6.607 1.00 88.06 185 THR A N 1
ATOM 1416 C CA . THR A 1 185 ? 10.634 4.425 7.781 1.00 88.06 185 THR A CA 1
ATOM 1417 C C . THR A 1 185 ? 10.689 5.893 7.356 1.00 88.06 185 THR A C 1
ATOM 1419 O O . THR A 1 185 ? 10.391 6.222 6.207 1.00 88.06 185 THR A O 1
ATOM 1422 N N . GLU A 1 186 ? 11.030 6.789 8.281 1.00 85.62 186 GLU A N 1
ATOM 1423 C CA . GLU A 1 186 ? 11.195 8.214 7.990 1.00 85.62 186 GLU A CA 1
ATOM 1424 C C . GLU A 1 186 ? 12.286 8.421 6.931 1.00 85.62 186 GLU A C 1
ATOM 1426 O O . GLU A 1 186 ? 12.033 9.040 5.898 1.00 85.62 186 GLU A O 1
ATOM 1431 N N . ASP A 1 187 ? 13.431 7.760 7.121 1.00 79.12 187 ASP A N 1
ATOM 1432 C CA . ASP A 1 187 ? 14.643 7.980 6.327 1.00 79.12 187 ASP A CA 1
ATOM 1433 C C . ASP A 1 187 ? 15.064 6.788 5.464 1.00 79.12 187 ASP A C 1
ATOM 1435 O O . ASP A 1 187 ? 15.918 6.934 4.585 1.00 79.12 187 ASP A O 1
ATOM 1439 N N . LEU A 1 188 ? 14.506 5.596 5.693 1.00 78.56 188 LEU A N 1
ATOM 1440 C CA . LEU A 1 188 ? 14.984 4.353 5.088 1.00 78.56 188 LEU A CA 1
ATOM 1441 C C . LEU A 1 188 ? 13.847 3.505 4.522 1.00 78.56 188 LEU A C 1
ATOM 1443 O O . LEU A 1 188 ? 12.758 3.402 5.073 1.00 78.56 188 LEU A O 1
ATOM 1447 N N . GLN A 1 189 ? 14.149 2.805 3.441 1.00 91.62 189 GLN A N 1
ATOM 1448 C CA . GLN A 1 189 ? 13.499 1.551 3.111 1.00 91.62 189 GLN A CA 1
ATOM 1449 C C . GLN A 1 189 ? 14.247 0.423 3.823 1.00 91.62 189 GLN A C 1
ATOM 1451 O O . GLN A 1 189 ? 15.461 0.300 3.665 1.00 91.62 189 GLN A O 1
ATOM 1456 N N . VAL A 1 190 ? 13.509 -0.426 4.531 1.00 92.19 190 VAL A N 1
ATOM 1457 C CA . VAL A 1 190 ? 14.014 -1.634 5.188 1.00 92.19 190 VAL A CA 1
ATOM 1458 C C . VAL A 1 190 ? 13.387 -2.863 4.537 1.00 92.19 190 VAL A C 1
ATOM 1460 O O . VAL A 1 190 ? 12.177 -2.923 4.319 1.00 92.19 190 VAL A O 1
ATOM 1463 N N . ILE A 1 191 ? 14.197 -3.858 4.211 1.00 93.31 191 ILE A N 1
ATOM 1464 C CA . ILE A 1 191 ? 13.763 -5.129 3.646 1.00 93.31 191 ILE A CA 1
ATOM 1465 C C . ILE A 1 191 ? 13.231 -6.009 4.771 1.00 93.31 191 ILE A C 1
ATOM 1467 O O . ILE A 1 191 ? 13.969 -6.434 5.656 1.00 93.31 191 ILE A O 1
ATOM 1471 N N . LYS A 1 192 ? 11.942 -6.343 4.695 1.00 95.81 192 LYS A N 1
ATOM 1472 C CA . LYS A 1 192 ? 11.345 -7.359 5.563 1.00 95.81 192 LYS A CA 1
ATOM 1473 C C . LYS A 1 192 ? 11.586 -8.769 5.032 1.00 95.81 192 LYS A C 1
ATOM 1475 O O . LYS A 1 192 ? 11.793 -9.703 5.799 1.00 95.81 192 LYS A O 1
ATOM 1480 N N . SER A 1 193 ? 11.542 -8.920 3.713 1.00 97.12 193 SER A N 1
ATOM 1481 C CA . SER A 1 193 ? 11.807 -10.176 3.018 1.00 97.12 193 SER A CA 1
ATOM 1482 C C . SER A 1 193 ? 12.270 -9.878 1.597 1.00 97.12 193 SER A C 1
ATOM 1484 O O . SER A 1 193 ? 11.757 -8.960 0.956 1.00 97.12 193 SER A O 1
ATOM 1486 N N . VAL A 1 194 ? 13.234 -10.641 1.088 1.00 95.81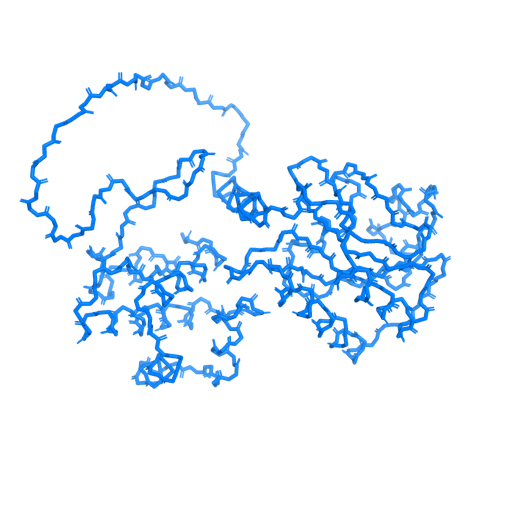 194 VAL A N 1
ATOM 1487 C CA . VAL A 1 194 ? 13.749 -10.494 -0.276 1.00 95.81 194 VAL A CA 1
ATOM 1488 C C . VAL A 1 194 ? 14.106 -11.849 -0.858 1.00 95.81 194 VAL A C 1
ATOM 1490 O O . VAL A 1 194 ? 14.692 -12.706 -0.200 1.00 95.81 194 VAL A O 1
ATOM 1493 N N . VAL A 1 195 ? 13.774 -12.031 -2.131 1.00 96.38 195 VAL A N 1
ATOM 1494 C CA . VAL A 1 195 ? 14.209 -13.173 -2.926 1.00 96.38 195 VAL A CA 1
ATOM 1495 C C . VAL A 1 195 ? 14.709 -12.635 -4.258 1.00 96.38 195 VAL A C 1
ATOM 1497 O O . VAL A 1 195 ? 13.916 -12.152 -5.060 1.00 96.38 195 VAL A O 1
ATOM 1500 N N . GLY A 1 196 ? 16.016 -12.734 -4.494 1.00 92.38 196 GLY A N 1
ATOM 1501 C CA . GLY A 1 196 ? 16.695 -12.133 -5.646 1.00 92.38 196 GLY A CA 1
ATOM 1502 C C . GLY A 1 196 ? 17.816 -11.191 -5.210 1.00 92.38 196 GLY A C 1
ATOM 1503 O O . GLY A 1 196 ? 18.168 -11.146 -4.034 1.00 92.38 196 GLY A O 1
ATOM 1504 N N . SER A 1 197 ? 18.404 -10.467 -6.163 1.00 83.25 197 SER A N 1
ATOM 1505 C CA . SER A 1 197 ? 19.599 -9.635 -5.936 1.00 83.25 197 SER A CA 1
ATOM 1506 C C . SER A 1 197 ? 19.359 -8.126 -6.030 1.00 83.25 197 SER A C 1
ATOM 1508 O O . SER A 1 197 ? 20.322 -7.367 -5.956 1.00 83.25 197 SER A O 1
ATOM 1510 N N . LEU A 1 198 ? 18.119 -7.681 -6.260 1.00 77.94 198 LEU A N 1
ATOM 1511 C CA . LEU A 1 198 ? 17.807 -6.259 -6.472 1.00 77.94 198 LEU A CA 1
ATOM 1512 C C . LEU A 1 198 ? 17.233 -5.576 -5.221 1.00 77.94 198 LEU A C 1
ATOM 1514 O O . LEU A 1 198 ? 17.316 -4.356 -5.110 1.00 77.94 198 LEU A O 1
ATOM 1518 N N . GLY A 1 199 ? 16.679 -6.341 -4.276 1.00 77.12 199 GLY A N 1
ATOM 1519 C CA . GLY A 1 199 ? 16.171 -5.808 -3.012 1.00 77.12 199 GLY A CA 1
ATOM 1520 C C . GLY A 1 199 ? 17.293 -5.553 -2.005 1.00 77.12 199 GLY A C 1
ATOM 1521 O O . GLY A 1 199 ? 18.084 -6.447 -1.714 1.00 77.12 199 GLY A O 1
ATOM 1522 N N . GLN A 1 200 ? 17.344 -4.336 -1.469 1.00 75.94 200 GLN A N 1
ATOM 1523 C CA . GLN A 1 200 ? 18.280 -3.924 -0.423 1.00 75.94 200 GLN A CA 1
ATOM 1524 C C . GLN A 1 200 ? 17.669 -2.815 0.437 1.00 75.94 200 GLN A C 1
ATOM 1526 O O . GLN A 1 200 ? 16.749 -2.112 -0.002 1.00 75.94 200 GLN A O 1
ATOM 1531 N N . ASP A 1 201 ? 18.219 -2.647 1.635 1.00 82.31 201 ASP A N 1
ATOM 1532 C CA . ASP A 1 201 ? 17.974 -1.462 2.450 1.00 82.31 201 ASP A CA 1
ATOM 1533 C C . ASP A 1 201 ? 18.619 -0.252 1.774 1.00 82.31 201 ASP A C 1
ATOM 1535 O O . ASP A 1 201 ? 19.733 -0.335 1.248 1.00 82.31 201 ASP A O 1
ATOM 1539 N N . LEU A 1 202 ? 17.912 0.873 1.752 1.00 86.19 202 LEU A N 1
ATOM 1540 C CA . LEU A 1 202 ? 18.381 2.083 1.079 1.00 86.19 202 LEU A CA 1
ATOM 1541 C C . LEU A 1 202 ? 17.701 3.339 1.637 1.00 86.19 202 LEU A C 1
ATOM 1543 O O . LEU A 1 202 ? 16.616 3.237 2.208 1.00 86.19 202 LEU A O 1
ATOM 1547 N N . PRO A 1 203 ? 18.305 4.529 1.468 1.00 81.25 203 PRO A N 1
ATOM 1548 C CA . PRO A 1 203 ? 17.664 5.798 1.805 1.00 81.25 203 PRO A CA 1
ATOM 1549 C C . PRO A 1 203 ? 16.282 5.941 1.159 1.00 81.25 203 PRO A C 1
ATOM 1551 O O . PRO A 1 203 ? 16.127 5.675 -0.033 1.00 81.25 203 PRO A O 1
ATOM 1554 N N . ARG A 1 204 ? 15.277 6.386 1.920 1.00 88.06 204 ARG A N 1
ATOM 1555 C CA . ARG A 1 204 ? 13.882 6.514 1.463 1.00 88.06 204 ARG A CA 1
ATOM 1556 C C . ARG A 1 204 ? 13.759 7.347 0.191 1.00 88.06 204 ARG A C 1
ATOM 1558 O O . ARG A 1 204 ? 12.996 6.992 -0.699 1.00 88.06 204 ARG A O 1
ATOM 1565 N N . ASN A 1 205 ? 14.535 8.420 0.068 1.00 81.00 205 ASN A N 1
ATOM 1566 C CA . ASN A 1 205 ? 14.539 9.281 -1.118 1.00 81.00 205 ASN A CA 1
ATOM 1567 C C . ASN A 1 205 ? 15.045 8.584 -2.400 1.00 81.00 205 ASN A C 1
ATOM 1569 O O . ASN A 1 205 ? 14.853 9.117 -3.488 1.00 81.00 205 ASN A O 1
ATOM 1573 N N . LEU A 1 206 ? 15.677 7.413 -2.281 1.00 82.94 206 LEU A N 1
ATOM 1574 C CA . LEU A 1 206 ? 16.104 6.557 -3.392 1.00 82.94 206 LEU A CA 1
ATOM 1575 C C . LEU A 1 206 ? 15.174 5.347 -3.594 1.00 82.94 206 LEU A C 1
ATOM 1577 O O . LEU A 1 206 ? 15.477 4.465 -4.396 1.00 82.94 206 LEU A O 1
ATOM 1581 N N . SER A 1 207 ? 14.080 5.250 -2.837 1.00 89.69 207 SER A N 1
ATOM 1582 C CA . SER A 1 207 ? 13.193 4.090 -2.829 1.00 89.69 207 SER A CA 1
ATOM 1583 C C . SER A 1 207 ? 12.048 4.234 -3.827 1.00 89.69 207 SER A C 1
ATOM 1585 O O . SER A 1 207 ? 11.191 5.106 -3.699 1.00 89.69 207 SER A O 1
ATOM 1587 N N . LEU A 1 208 ? 11.954 3.285 -4.763 1.00 91.88 208 LEU A N 1
ATOM 1588 C CA . LEU A 1 208 ? 10.756 3.110 -5.595 1.00 91.88 208 LEU A CA 1
ATOM 1589 C C 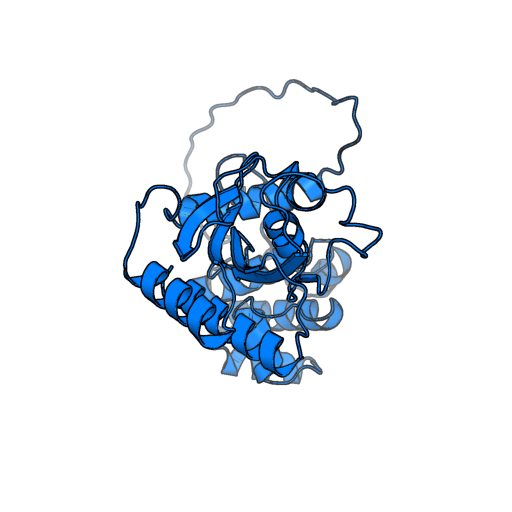. LEU A 1 208 ? 9.540 2.672 -4.752 1.00 91.88 208 LEU A C 1
ATOM 1591 O O . LEU A 1 208 ? 8.397 2.993 -5.067 1.00 91.88 208 LEU A O 1
ATOM 1595 N N . CYS A 1 209 ? 9.773 1.973 -3.640 1.00 93.94 209 CYS A N 1
ATOM 1596 C CA . CYS A 1 209 ? 8.717 1.550 -2.720 1.00 93.94 209 CYS A CA 1
ATOM 1597 C C . CYS A 1 209 ? 8.161 2.718 -1.899 1.00 93.94 209 CYS A C 1
ATOM 1599 O O . CYS A 1 209 ? 6.963 2.748 -1.638 1.00 93.94 209 CYS A O 1
ATOM 1601 N N . ALA A 1 210 ? 8.988 3.711 -1.559 1.00 92.50 210 ALA A N 1
ATOM 1602 C CA . ALA A 1 210 ? 8.519 4.959 -0.963 1.00 92.50 210 ALA A CA 1
ATOM 1603 C C . ALA A 1 210 ? 7.550 5.685 -1.903 1.00 92.50 210 ALA A C 1
ATOM 1605 O O . ALA A 1 210 ? 6.551 6.221 -1.448 1.00 92.50 210 ALA A O 1
ATOM 1606 N N . ARG A 1 211 ? 7.795 5.614 -3.215 1.00 92.69 211 ARG A N 1
ATOM 1607 C CA . ARG A 1 211 ? 6.903 6.156 -4.250 1.00 92.69 211 ARG A CA 1
ATOM 1608 C C . ARG A 1 211 ? 5.636 5.327 -4.426 1.00 92.69 211 ARG A C 1
ATOM 1610 O O . ARG A 1 211 ? 4.565 5.870 -4.654 1.00 92.69 211 ARG A O 1
ATOM 1617 N N . THR A 1 212 ? 5.734 4.014 -4.239 1.00 94.25 212 THR A N 1
ATOM 1618 C CA . THR A 1 212 ? 4.566 3.122 -4.237 1.00 94.25 212 THR A CA 1
ATOM 1619 C C . THR A 1 212 ? 3.588 3.461 -3.118 1.00 94.25 212 THR A C 1
ATOM 1621 O O . THR A 1 212 ? 2.391 3.523 -3.369 1.00 94.25 212 THR A O 1
ATOM 1624 N N . ILE A 1 213 ? 4.070 3.728 -1.899 1.00 92.44 213 ILE A N 1
ATOM 1625 C CA . ILE A 1 213 ? 3.185 4.026 -0.761 1.00 92.44 213 ILE A CA 1
ATOM 1626 C C . ILE A 1 213 ? 2.543 5.418 -0.813 1.00 92.44 213 ILE A C 1
ATOM 1628 O O . ILE A 1 213 ? 1.712 5.714 0.039 1.00 92.44 213 ILE A O 1
ATOM 1632 N N . GLU A 1 214 ? 2.901 6.267 -1.783 1.00 87.31 214 GLU A N 1
ATOM 1633 C CA . GLU A 1 214 ? 2.256 7.571 -1.998 1.00 87.31 214 GLU A CA 1
ATOM 1634 C C . GLU A 1 214 ? 0.848 7.415 -2.592 1.00 87.31 214 GLU A C 1
ATOM 1636 O O . GLU A 1 214 ? -0.009 8.270 -2.369 1.00 87.31 214 GLU A O 1
ATOM 1641 N N . GLN A 1 215 ? 0.545 6.290 -3.254 1.00 80.44 215 GLN A N 1
ATOM 1642 C CA . GLN A 1 215 ? -0.776 5.987 -3.834 1.00 80.44 215 GLN A CA 1
ATOM 1643 C C . GLN A 1 215 ? -1.347 4.669 -3.272 1.00 80.44 215 GLN A C 1
ATOM 1645 O O . GLN A 1 215 ? -0.647 3.935 -2.580 1.00 80.44 215 GLN A O 1
ATOM 1650 N N . ASP A 1 216 ? -2.637 4.409 -3.473 1.00 77.44 216 ASP A N 1
ATOM 1651 C CA . ASP A 1 216 ? -3.344 3.182 -3.054 1.00 77.44 216 ASP A CA 1
ATOM 1652 C C . ASP A 1 216 ? -3.363 2.100 -4.154 1.00 77.44 216 ASP A C 1
ATOM 1654 O O . ASP A 1 216 ? -3.817 0.974 -3.957 1.00 77.44 216 ASP A O 1
ATOM 1658 N N . ARG A 1 217 ? -2.821 2.430 -5.327 1.00 81.88 217 ARG A N 1
ATOM 1659 C CA . ARG A 1 217 ? -2.757 1.563 -6.505 1.00 81.88 217 ARG A CA 1
ATOM 1660 C C . ARG A 1 217 ? -1.356 1.016 -6.750 1.00 81.88 217 ARG A C 1
ATOM 1662 O O . ARG A 1 217 ? -0.357 1.539 -6.263 1.00 81.88 217 ARG A O 1
ATOM 1669 N N . THR A 1 218 ? -1.284 -0.023 -7.580 1.00 89.31 218 THR A N 1
ATOM 1670 C CA . THR A 1 218 ? -0.008 -0.577 -8.039 1.00 89.31 218 THR A CA 1
ATOM 1671 C C . THR A 1 218 ? 0.753 0.454 -8.876 1.00 89.31 218 THR A C 1
ATOM 1673 O O . THR A 1 218 ? 0.257 0.901 -9.910 1.00 89.31 218 THR A O 1
ATOM 1676 N N . LEU A 1 219 ? 1.976 0.790 -8.466 1.00 94.56 219 LEU A N 1
ATOM 1677 C CA . LEU A 1 219 ? 2.918 1.554 -9.279 1.00 94.56 219 LEU A CA 1
ATOM 1678 C C . LEU A 1 219 ? 3.610 0.599 -10.253 1.00 94.56 219 LEU A C 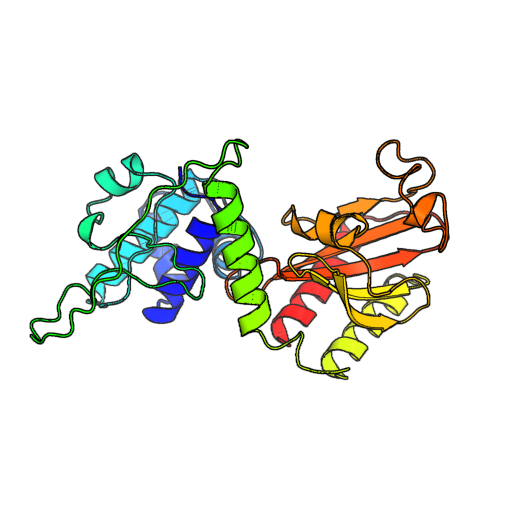1
ATOM 1680 O O . LEU A 1 219 ? 4.222 -0.374 -9.819 1.00 94.56 219 LEU A O 1
ATOM 1684 N N . VAL A 1 220 ? 3.537 0.883 -11.554 1.00 96.00 220 VAL A N 1
ATOM 1685 C CA . VAL A 1 220 ? 4.132 0.053 -12.610 1.00 96.00 220 VAL A CA 1
ATOM 1686 C C . VAL A 1 220 ? 5.070 0.895 -13.462 1.00 96.00 220 VAL A C 1
ATOM 1688 O O . VAL A 1 220 ? 4.665 1.899 -14.038 1.00 96.00 220 VAL A O 1
ATOM 1691 N N . ILE A 1 221 ? 6.310 0.436 -13.587 1.00 96.25 221 ILE A N 1
ATOM 1692 C CA . ILE A 1 221 ? 7.341 1.002 -14.451 1.00 96.25 221 ILE A CA 1
ATOM 1693 C C . ILE A 1 221 ? 7.808 -0.129 -15.369 1.00 96.25 221 ILE A C 1
ATOM 1695 O O . ILE A 1 221 ? 8.621 -0.974 -14.987 1.00 96.25 221 ILE A O 1
ATOM 1699 N N . ALA A 1 222 ? 7.243 -0.175 -16.578 1.00 95.75 222 ALA A N 1
ATOM 1700 C CA . ALA A 1 222 ? 7.480 -1.253 -17.541 1.00 95.75 222 ALA A CA 1
ATOM 1701 C C . ALA A 1 222 ? 8.928 -1.274 -18.071 1.00 95.75 222 ALA A C 1
ATOM 1703 O O . ALA A 1 222 ? 9.522 -2.346 -18.218 1.00 95.75 222 ALA A O 1
ATOM 1704 N N . ASP A 1 223 ? 9.485 -0.085 -18.337 1.00 97.19 223 ASP A N 1
ATOM 1705 C CA . ASP A 1 223 ? 10.889 0.128 -18.699 1.00 97.19 223 ASP A CA 1
ATOM 1706 C C . ASP A 1 223 ? 11.418 1.464 -18.147 1.00 97.19 223 ASP A C 1
ATOM 1708 O O . ASP A 1 223 ? 11.340 2.517 -18.790 1.00 97.19 223 ASP A O 1
ATOM 1712 N N . ALA A 1 224 ? 12.024 1.398 -16.965 1.00 94.62 224 ALA A N 1
ATOM 1713 C CA . ALA A 1 224 ? 12.594 2.533 -16.255 1.00 94.62 224 ALA A CA 1
ATOM 1714 C C . ALA A 1 224 ? 13.708 3.240 -17.043 1.00 94.62 224 ALA A C 1
ATOM 1716 O O . ALA A 1 224 ? 13.936 4.423 -16.828 1.00 94.62 224 ALA A O 1
ATOM 1717 N N . SER A 1 225 ? 14.391 2.558 -17.974 1.00 93.75 225 SER A N 1
ATOM 1718 C CA . SER A 1 225 ? 15.471 3.178 -18.758 1.00 93.75 225 SER A CA 1
ATOM 1719 C C . SER A 1 225 ? 14.970 4.148 -19.827 1.00 93.75 225 SER A C 1
ATOM 1721 O O . SER A 1 225 ? 15.721 5.008 -20.288 1.00 93.75 225 SER A O 1
ATOM 1723 N N . THR A 1 226 ? 13.700 4.017 -20.211 1.00 93.81 226 THR A N 1
ATOM 1724 C CA . THR A 1 226 ? 13.043 4.880 -21.201 1.00 93.81 226 THR A CA 1
ATOM 1725 C C . THR A 1 226 ? 12.071 5.870 -20.573 1.00 93.81 226 THR A C 1
ATOM 1727 O O . THR A 1 226 ? 11.705 6.853 -21.217 1.00 93.81 226 THR A O 1
ATOM 1730 N N . ASP A 1 227 ? 11.687 5.634 -19.320 1.00 91.75 227 ASP A N 1
ATOM 1731 C CA . ASP A 1 227 ? 10.763 6.485 -18.592 1.00 91.75 227 ASP A CA 1
ATOM 1732 C C . ASP A 1 227 ? 11.435 7.818 -18.203 1.00 91.75 227 ASP A C 1
ATOM 1734 O O . ASP A 1 227 ? 12.463 7.806 -17.517 1.00 91.75 227 ASP A O 1
ATOM 1738 N N . PRO A 1 228 ? 10.903 8.979 -18.630 1.00 90.25 228 PRO A N 1
ATOM 1739 C CA . PRO A 1 228 ? 11.486 10.281 -18.313 1.00 90.25 228 PRO A CA 1
ATOM 1740 C C . PRO A 1 228 ? 11.615 10.571 -16.813 1.00 90.25 228 PRO A C 1
ATOM 1742 O O . PRO A 1 228 ? 12.500 11.337 -16.440 1.00 90.25 228 PRO A O 1
ATOM 1745 N N . GLU A 1 229 ? 10.759 9.987 -15.971 1.00 88.50 229 GLU A N 1
ATOM 1746 C CA . GLU A 1 229 ? 10.783 10.177 -14.517 1.00 88.50 229 GLU A CA 1
ATOM 1747 C C . GLU A 1 229 ? 11.866 9.316 -13.848 1.00 88.50 229 GLU A C 1
ATOM 1749 O O . GLU A 1 229 ? 12.497 9.747 -12.881 1.00 88.50 229 GLU A O 1
ATOM 1754 N N . TRP A 1 230 ? 12.143 8.125 -14.394 1.00 90.50 230 TRP A N 1
ATOM 1755 C CA . TRP A 1 230 ? 12.989 7.119 -13.737 1.00 90.50 230 TRP A CA 1
ATOM 1756 C C . TRP A 1 230 ? 14.348 6.889 -14.386 1.00 90.50 230 TRP A C 1
ATOM 1758 O O . TRP A 1 230 ? 15.245 6.376 -13.720 1.00 90.50 230 TRP A O 1
ATOM 1768 N N . ARG A 1 231 ? 14.552 7.267 -15.650 1.00 91.19 231 ARG A N 1
ATOM 1769 C CA . ARG A 1 231 ? 15.790 6.948 -16.388 1.00 91.19 231 ARG A CA 1
ATOM 1770 C C . ARG A 1 231 ? 17.059 7.471 -15.716 1.00 91.19 231 ARG A C 1
ATOM 1772 O O . ARG A 1 231 ? 18.100 6.825 -15.797 1.00 91.19 231 ARG A O 1
ATOM 1779 N N . ASP A 1 232 ? 16.953 8.616 -15.043 1.00 90.38 232 ASP A N 1
ATOM 1780 C CA . ASP A 1 232 ? 18.052 9.294 -14.351 1.00 90.38 232 ASP A CA 1
ATOM 1781 C C . ASP A 1 232 ? 18.120 8.897 -12.858 1.00 90.38 232 ASP A C 1
ATOM 1783 O O . ASP A 1 232 ? 19.020 9.316 -12.128 1.00 90.38 232 ASP A O 1
ATOM 1787 N N . HIS A 1 233 ? 17.190 8.053 -12.390 1.00 88.88 233 HIS A N 1
ATOM 1788 C CA . HIS A 1 233 ? 17.138 7.581 -11.011 1.00 88.88 233 HIS A CA 1
ATOM 1789 C C . HIS A 1 233 ? 18.357 6.690 -10.693 1.00 88.88 233 HIS A C 1
ATOM 1791 O O . HIS A 1 233 ? 18.700 5.814 -11.496 1.00 88.88 233 HIS A O 1
ATOM 1797 N N . PRO A 1 234 ? 19.003 6.813 -9.514 1.00 87.56 234 PRO A N 1
ATOM 1798 C CA . PRO A 1 234 ? 20.243 6.086 -9.210 1.00 87.56 234 PRO A CA 1
ATOM 1799 C C . PRO A 1 234 ? 20.155 4.559 -9.334 1.00 87.56 234 PRO A C 1
ATOM 1801 O O . PRO A 1 234 ? 21.103 3.928 -9.799 1.00 87.56 234 PRO A O 1
ATOM 1804 N N . LEU A 1 235 ? 19.010 3.961 -8.986 1.00 85.75 235 LEU A N 1
ATOM 1805 C CA . LEU A 1 235 ? 18.787 2.513 -9.131 1.00 85.75 235 LEU A CA 1
ATOM 1806 C C . LEU A 1 235 ? 18.663 2.048 -10.594 1.00 85.75 235 LEU A C 1
ATOM 1808 O O . LEU A 1 235 ? 18.818 0.857 -10.868 1.00 85.75 235 LEU A O 1
ATOM 1812 N N . VAL A 1 236 ? 18.399 2.972 -11.521 1.00 90.69 236 VAL A N 1
ATOM 1813 C CA . VAL A 1 236 ? 18.157 2.719 -12.949 1.00 90.69 236 VAL A CA 1
ATOM 1814 C C . VAL A 1 236 ? 19.402 3.042 -13.775 1.00 90.69 236 VAL A C 1
ATOM 1816 O O . VAL A 1 236 ? 19.881 2.184 -14.524 1.00 90.69 236 VAL A O 1
ATOM 1819 N N . ALA A 1 237 ? 19.937 4.257 -13.616 1.00 87.50 237 ALA A N 1
ATOM 1820 C CA . ALA A 1 237 ? 21.134 4.738 -14.305 1.00 87.50 237 ALA A CA 1
ATOM 1821 C C . ALA A 1 237 ? 22.421 4.093 -13.763 1.00 87.50 237 ALA A C 1
ATOM 1823 O O . ALA A 1 237 ? 23.385 3.886 -14.502 1.00 87.50 237 ALA A O 1
ATOM 1824 N N . GLY A 1 238 ? 22.439 3.787 -12.464 1.00 81.56 238 GLY A N 1
ATOM 1825 C CA . GLY A 1 238 ? 23.547 3.143 -11.771 1.00 81.56 238 GLY A CA 1
ATOM 1826 C C . GLY A 1 238 ? 23.327 1.647 -11.559 1.00 81.56 238 GLY A C 1
ATOM 1827 O O . GLY A 1 238 ? 22.600 0.980 -12.292 1.00 81.56 238 GLY A O 1
ATOM 1828 N N . ARG A 1 239 ? 23.975 1.099 -10.528 1.00 75.69 239 ARG A N 1
ATOM 1829 C CA . ARG A 1 239 ? 23.685 -0.256 -10.043 1.00 75.69 239 ARG A CA 1
ATOM 1830 C C . ARG A 1 239 ? 22.483 -0.207 -9.081 1.00 75.69 239 ARG A C 1
ATOM 1832 O O . ARG A 1 239 ? 22.401 0.731 -8.294 1.00 75.69 239 ARG A O 1
ATOM 1839 N N . PRO A 1 240 ? 21.586 -1.208 -9.105 1.00 79.38 240 PRO A N 1
ATOM 1840 C CA . PRO A 1 240 ? 21.740 -2.482 -9.805 1.00 79.38 240 PRO A CA 1
ATOM 1841 C C . PRO A 1 240 ? 21.277 -2.480 -11.274 1.00 79.38 240 PRO A C 1
ATOM 1843 O O . PRO A 1 240 ? 21.444 -3.495 -11.941 1.00 79.38 240 PRO A O 1
ATOM 1846 N N . GLY A 1 241 ? 20.777 -1.360 -11.802 1.00 87.88 241 GLY A N 1
ATOM 1847 C CA . GLY A 1 241 ? 20.350 -1.253 -13.198 1.00 87.88 241 GLY A CA 1
ATOM 1848 C C . GLY A 1 241 ? 18.928 -1.762 -13.404 1.00 87.88 241 GLY A C 1
ATOM 1849 O O . GLY A 1 241 ? 18.664 -2.486 -14.360 1.00 87.88 241 GLY A O 1
ATOM 1850 N N . VAL A 1 242 ? 18.019 -1.390 -12.499 1.00 92.69 242 VAL A N 1
ATOM 1851 C CA . VAL A 1 242 ? 16.600 -1.758 -12.567 1.00 92.69 242 VAL A CA 1
ATOM 1852 C C . VAL A 1 242 ? 16.016 -1.288 -13.902 1.00 92.69 242 VAL A C 1
ATOM 1854 O O . VAL A 1 242 ? 16.258 -0.162 -14.346 1.00 92.69 242 VAL A O 1
ATOM 1857 N N . ARG A 1 243 ? 15.274 -2.171 -14.569 1.00 96.25 243 ARG A N 1
ATOM 1858 C CA . ARG A 1 243 ? 14.534 -1.885 -15.806 1.00 96.25 243 ARG A CA 1
ATOM 1859 C C . ARG A 1 243 ? 13.043 -2.042 -15.611 1.00 96.25 243 ARG A C 1
ATOM 1861 O O . ARG A 1 243 ?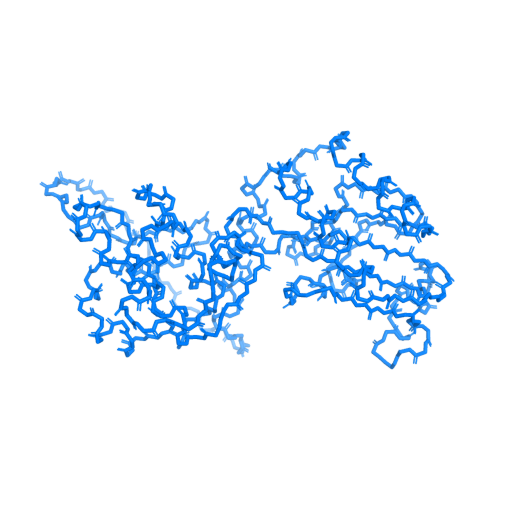 12.300 -1.222 -16.122 1.00 96.25 243 ARG A O 1
ATOM 1868 N N . PHE A 1 244 ? 12.613 -3.035 -14.849 1.00 97.88 244 PHE A N 1
ATOM 1869 C CA . PHE A 1 244 ? 11.210 -3.217 -14.515 1.00 97.88 244 PHE A CA 1
ATOM 1870 C C . PHE A 1 244 ? 10.985 -3.047 -13.016 1.00 97.88 244 PHE A C 1
ATOM 1872 O O . PHE A 1 244 ? 11.768 -3.552 -12.208 1.00 97.88 244 PHE A O 1
ATOM 1879 N N . TYR A 1 245 ? 9.892 -2.376 -12.663 1.00 97.81 245 TYR A N 1
ATOM 1880 C CA . TYR A 1 245 ? 9.388 -2.286 -11.300 1.00 97.81 245 TYR A CA 1
ATOM 1881 C C . TYR A 1 245 ? 7.864 -2.399 -11.295 1.00 97.81 245 TYR A C 1
ATOM 1883 O O . TYR A 1 245 ? 7.189 -1.725 -12.071 1.00 97.81 245 TYR A O 1
ATOM 1891 N N . ALA A 1 246 ? 7.317 -3.204 -10.391 1.00 98.06 246 ALA A N 1
ATOM 1892 C CA . ALA A 1 246 ? 5.906 -3.139 -10.031 1.00 98.06 246 ALA A CA 1
ATOM 1893 C C . ALA A 1 246 ? 5.757 -3.278 -8.518 1.00 98.06 246 ALA A C 1
ATOM 1895 O O . ALA A 1 246 ? 6.197 -4.275 -7.951 1.00 98.06 246 ALA A O 1
ATOM 1896 N N . GLY A 1 247 ? 5.156 -2.293 -7.860 1.00 97.75 247 GLY A N 1
ATOM 1897 C CA . GLY A 1 247 ? 4.970 -2.267 -6.412 1.00 97.75 247 GLY A CA 1
ATOM 1898 C C . GLY A 1 247 ? 3.508 -2.078 -6.051 1.00 97.75 247 GLY A C 1
ATOM 1899 O O . GLY A 1 247 ? 2.856 -1.203 -6.612 1.00 97.75 247 GLY A O 1
ATOM 1900 N N . HIS A 1 248 ? 3.000 -2.870 -5.108 1.00 97.31 248 HIS A N 1
ATOM 1901 C CA . HIS A 1 248 ? 1.698 -2.634 -4.490 1.00 97.31 248 HIS A CA 1
ATOM 1902 C C . HIS A 1 248 ? 1.874 -2.300 -3.001 1.00 97.31 248 HIS A C 1
ATOM 1904 O O . HIS A 1 248 ? 2.671 -2.975 -2.334 1.00 97.31 248 HIS A O 1
ATOM 1910 N N . PRO A 1 249 ? 1.175 -1.278 -2.472 1.00 95.69 249 PRO A N 1
ATOM 1911 C CA . PRO A 1 249 ? 1.258 -0.925 -1.060 1.00 95.69 249 PRO A CA 1
ATOM 1912 C C . PRO A 1 249 ? 0.877 -2.094 -0.143 1.00 95.69 249 PRO A C 1
ATOM 1914 O O . PRO A 1 249 ? 0.030 -2.919 -0.473 1.00 95.69 249 PRO A O 1
ATOM 1917 N N . VAL A 1 250 ? 1.517 -2.152 1.022 1.00 95.38 250 VAL A N 1
ATOM 1918 C CA . VAL A 1 250 ? 1.162 -3.037 2.134 1.00 95.38 250 VAL A CA 1
ATOM 1919 C C . VAL A 1 250 ? 0.661 -2.160 3.271 1.00 95.38 250 VAL A C 1
ATOM 1921 O O . VAL A 1 250 ? 1.398 -1.319 3.803 1.00 95.38 250 VAL A O 1
ATOM 1924 N N . CYS A 1 251 ? -0.600 -2.364 3.626 1.00 88.56 251 CYS A N 1
ATOM 1925 C CA . CYS A 1 251 ? -1.315 -1.595 4.627 1.00 88.56 251 CYS A CA 1
ATOM 1926 C C . CYS A 1 251 ? -1.394 -2.336 5.964 1.00 88.56 251 CYS A C 1
ATOM 1928 O O . CYS A 1 251 ? -1.590 -3.549 6.016 1.00 88.56 251 CYS A O 1
ATOM 1930 N N . THR A 1 252 ? -1.311 -1.603 7.072 1.00 85.06 252 THR A N 1
ATOM 1931 C CA . THR A 1 252 ? -1.763 -2.140 8.361 1.00 85.06 252 THR A CA 1
ATOM 1932 C C . THR A 1 252 ? -3.272 -2.331 8.347 1.00 85.06 252 THR A C 1
ATOM 1934 O O . THR A 1 252 ? -3.983 -1.765 7.517 1.00 85.06 252 THR A O 1
ATOM 1937 N N . ALA A 1 253 ? -3.790 -3.042 9.346 1.00 77.19 253 ALA A N 1
ATOM 1938 C CA . ALA A 1 253 ? -5.225 -3.163 9.550 1.00 77.19 253 ALA A CA 1
ATOM 1939 C C . ALA A 1 253 ? -5.927 -1.792 9.681 1.00 77.19 253 ALA A C 1
ATOM 1941 O O . ALA A 1 253 ? -7.136 -1.720 9.515 1.00 77.19 253 ALA A O 1
ATOM 1942 N N . GLY A 1 254 ? -5.220 -0.709 10.022 1.00 71.50 254 GLY A N 1
ATOM 1943 C CA . GLY A 1 254 ? -5.780 0.646 10.049 1.00 71.50 254 GLY A CA 1
ATOM 1944 C C . GLY A 1 254 ? -5.809 1.357 8.688 1.00 71.50 254 GLY A C 1
ATOM 1945 O O . GLY A 1 254 ? -6.172 2.524 8.651 1.00 71.50 254 GLY A O 1
ATOM 1946 N N . GLY A 1 255 ? -5.385 0.714 7.598 1.00 79.31 255 GLY A N 1
ATOM 1947 C CA . GLY A 1 255 ? -5.269 1.344 6.276 1.00 79.31 255 GLY A CA 1
ATOM 1948 C C . GLY A 1 255 ? -3.977 2.146 6.066 1.00 79.31 255 GLY A C 1
ATOM 1949 O O . GLY A 1 255 ? -3.798 2.771 5.024 1.00 79.31 255 GLY A O 1
ATOM 1950 N N . TRP A 1 256 ? -3.035 2.128 7.019 1.00 86.50 256 TRP A N 1
ATOM 1951 C CA . TRP A 1 256 ? -1.766 2.849 6.868 1.00 86.50 256 TRP A CA 1
ATOM 1952 C C . TRP A 1 256 ? -0.804 2.090 5.964 1.00 86.50 256 TRP A C 1
ATOM 1954 O O . TRP A 1 256 ? -0.381 0.987 6.307 1.00 86.50 256 TRP A O 1
ATOM 1964 N N . ARG A 1 257 ? -0.406 2.711 4.852 1.00 91.75 257 ARG A N 1
ATOM 1965 C CA . ARG A 1 257 ? 0.568 2.185 3.885 1.00 91.75 257 ARG A CA 1
ATOM 1966 C C . ARG A 1 257 ? 1.980 2.233 4.467 1.00 91.75 257 ARG A C 1
ATOM 1968 O O . ARG A 1 257 ? 2.706 3.212 4.325 1.00 91.75 257 ARG A O 1
ATOM 1975 N N . ILE A 1 258 ? 2.373 1.183 5.174 1.00 95.06 258 ILE A N 1
ATOM 1976 C CA . ILE A 1 258 ? 3.657 1.140 5.888 1.00 95.06 258 ILE A CA 1
ATOM 1977 C C . ILE A 1 258 ? 4.806 0.601 5.033 1.00 95.06 258 ILE A C 1
ATOM 1979 O O . ILE A 1 258 ? 5.971 0.705 5.417 1.00 95.06 258 ILE A O 1
ATOM 1983 N N . GLY A 1 259 ? 4.488 0.012 3.883 1.00 97.12 259 GLY A N 1
ATOM 1984 C CA . GLY A 1 259 ? 5.436 -0.728 3.073 1.00 97.12 259 GLY A CA 1
ATOM 1985 C C . GLY A 1 259 ? 4.888 -1.092 1.702 1.00 97.12 259 GLY A C 1
ATOM 1986 O O . GLY A 1 259 ? 3.832 -0.617 1.299 1.00 97.12 259 GLY A O 1
ATOM 1987 N N . ALA A 1 260 ? 5.598 -1.959 0.990 1.00 98.00 260 ALA A N 1
ATOM 1988 C CA . ALA A 1 260 ? 5.185 -2.445 -0.321 1.00 98.00 260 ALA A CA 1
ATOM 1989 C C . ALA A 1 260 ? 5.626 -3.894 -0.544 1.00 98.00 260 ALA A C 1
ATOM 1991 O O . ALA A 1 260 ? 6.703 -4.297 -0.098 1.00 98.00 260 ALA A O 1
ATOM 1992 N N . LEU A 1 261 ? 4.819 -4.646 -1.292 1.00 98.31 261 LEU A N 1
ATOM 1993 C CA . LEU A 1 261 ? 5.256 -5.847 -1.993 1.00 98.31 261 LEU A CA 1
ATOM 1994 C C . LEU A 1 261 ? 5.643 -5.418 -3.405 1.00 98.31 261 LEU A C 1
ATOM 1996 O O . LEU A 1 261 ? 4.800 -4.945 -4.167 1.00 98.31 261 LEU A O 1
ATOM 2000 N N . CYS A 1 262 ? 6.916 -5.566 -3.751 1.00 97.69 262 CYS A N 1
ATOM 2001 C CA . CYS A 1 262 ? 7.436 -5.118 -5.033 1.00 97.69 262 CYS A CA 1
ATOM 2002 C C . CYS A 1 262 ? 8.172 -6.216 -5.795 1.00 97.69 262 CYS A C 1
ATOM 2004 O O . CYS A 1 262 ? 8.794 -7.117 -5.229 1.00 97.69 262 CYS A O 1
ATOM 2006 N N . LEU A 1 263 ? 8.082 -6.097 -7.111 1.00 98.44 263 LEU A N 1
ATOM 2007 C CA . LEU A 1 263 ? 8.707 -6.913 -8.131 1.00 98.44 263 LEU A CA 1
ATOM 2008 C C . LEU A 1 263 ? 9.727 -6.038 -8.850 1.00 98.44 263 LEU A C 1
ATOM 2010 O O . LEU A 1 263 ? 9.426 -4.897 -9.202 1.00 98.44 263 LEU A O 1
ATOM 2014 N N . MET A 1 264 ? 10.918 -6.569 -9.085 1.00 96.88 264 MET A N 1
ATOM 2015 C CA . MET A 1 264 ? 11.990 -5.864 -9.774 1.00 96.88 264 MET A CA 1
ATOM 2016 C C . MET A 1 264 ? 12.660 -6.769 -10.791 1.00 96.88 264 MET A C 1
ATOM 2018 O O . MET A 1 264 ? 12.822 -7.972 -10.563 1.00 96.88 264 MET A O 1
ATOM 2022 N N . ASP A 1 265 ? 13.089 -6.169 -11.899 1.00 96.38 265 ASP A N 1
ATOM 2023 C CA . ASP A 1 265 ? 13.896 -6.873 -12.881 1.00 96.38 265 ASP A CA 1
ATOM 2024 C C . ASP A 1 265 ? 14.941 -6.013 -13.595 1.00 96.38 265 ASP A C 1
ATOM 2026 O O . ASP A 1 265 ? 14.797 -4.795 -13.704 1.00 96.38 265 ASP A O 1
ATOM 2030 N N . ASP A 1 266 ? 15.980 -6.669 -14.115 1.00 93.50 266 ASP A N 1
ATOM 2031 C CA . ASP A 1 266 ? 17.047 -6.086 -14.938 1.00 93.50 266 ASP A CA 1
ATOM 2032 C C . ASP A 1 266 ? 16.688 -6.046 -16.438 1.00 93.50 266 ASP A C 1
ATOM 2034 O O . ASP A 1 266 ? 17.461 -5.561 -17.267 1.00 93.50 266 ASP A O 1
ATOM 2038 N N . ARG A 1 267 ? 15.486 -6.517 -16.790 1.00 94.94 267 ARG A N 1
ATOM 2039 C CA . ARG A 1 267 ? 14.875 -6.443 -18.124 1.00 94.94 267 ARG A CA 1
ATOM 2040 C C . ARG A 1 267 ? 13.524 -5.751 -18.043 1.00 94.94 267 ARG A C 1
ATOM 2042 O O . ARG A 1 267 ? 12.823 -5.890 -17.046 1.00 94.94 267 ARG A O 1
ATOM 2049 N N . SER A 1 268 ? 13.145 -5.038 -19.097 1.00 96.94 268 SER A N 1
ATOM 2050 C CA . SER A 1 268 ? 11.792 -4.497 -19.209 1.00 96.94 268 SER A CA 1
ATOM 2051 C C . SER A 1 268 ? 10.759 -5.617 -19.321 1.00 96.94 268 SER A C 1
ATOM 2053 O O . SER A 1 268 ? 11.061 -6.724 -19.785 1.00 96.94 268 SER A O 1
ATOM 2055 N N . ARG A 1 269 ? 9.535 -5.344 -18.863 1.00 97.06 269 ARG A N 1
ATOM 2056 C CA . ARG A 1 269 ? 8.438 -6.319 -18.864 1.00 97.06 269 ARG A CA 1
ATOM 2057 C C . ARG A 1 269 ? 7.113 -5.666 -19.214 1.00 97.06 269 ARG A C 1
ATOM 2059 O O . ARG A 1 269 ? 6.865 -4.507 -18.898 1.00 97.06 269 ARG A O 1
ATOM 2066 N N . THR A 1 270 ? 6.238 -6.453 -19.827 1.00 95.44 270 THR A N 1
ATOM 2067 C CA . THR A 1 270 ? 4.812 -6.138 -19.906 1.00 95.44 270 THR A CA 1
ATOM 2068 C C . THR A 1 270 ? 4.150 -6.481 -18.580 1.00 95.44 270 THR A C 1
ATOM 2070 O O . THR A 1 270 ? 4.450 -7.527 -18.007 1.00 95.44 270 THR A O 1
ATOM 2073 N N . PHE A 1 271 ? 3.231 -5.636 -18.127 1.00 95.62 271 PHE A N 1
ATOM 2074 C CA . PHE A 1 271 ? 2.468 -5.855 -16.905 1.00 95.62 271 PHE A CA 1
ATOM 2075 C C . PHE A 1 271 ? 1.010 -5.486 -17.171 1.00 95.62 271 PHE A C 1
ATOM 2077 O O . PHE A 1 271 ? 0.714 -4.369 -17.598 1.00 95.62 271 PHE A O 1
ATOM 2084 N N . THR A 1 272 ? 0.123 -6.459 -17.017 1.00 94.69 272 THR A N 1
ATOM 2085 C CA . THR A 1 272 ? -1.300 -6.355 -17.345 1.00 94.69 272 THR A CA 1
ATOM 2086 C C . THR A 1 272 ? -2.140 -6.051 -16.106 1.00 94.69 272 THR A C 1
ATOM 2088 O O . THR A 1 272 ? -1.667 -6.150 -14.977 1.00 94.69 272 THR A O 1
ATOM 2091 N N . GLU A 1 273 ? -3.421 -5.733 -16.295 1.00 86.44 273 GLU A N 1
ATOM 2092 C CA . GLU A 1 273 ? -4.341 -5.540 -15.166 1.00 86.44 273 GLU A CA 1
ATOM 2093 C C . GLU A 1 273 ? -4.533 -6.827 -14.343 1.00 86.44 273 GLU A C 1
ATOM 2095 O O . GLU A 1 273 ? -4.624 -6.784 -13.118 1.00 86.44 273 GLU A O 1
ATOM 2100 N N . ASN A 1 274 ? -4.498 -7.995 -14.995 1.00 88.88 274 ASN A N 1
ATOM 2101 C CA . ASN A 1 274 ? -4.525 -9.282 -14.295 1.00 88.88 274 ASN A CA 1
ATOM 2102 C C . ASN A 1 274 ? -3.281 -9.463 -13.412 1.00 88.88 274 ASN A C 1
ATOM 2104 O O . ASN A 1 274 ? -3.387 -9.982 -12.301 1.00 88.88 274 ASN A O 1
ATOM 2108 N N . ASP A 1 275 ? -2.117 -8.995 -13.874 1.00 95.19 275 ASP A N 1
ATOM 2109 C CA . ASP A 1 275 ? -0.887 -9.010 -13.080 1.00 95.19 275 ASP A CA 1
ATOM 2110 C C . ASP A 1 275 ? -0.998 -8.060 -11.878 1.00 95.19 275 ASP A C 1
ATOM 2112 O O . ASP A 1 275 ? -0.604 -8.411 -10.764 1.00 95.19 275 ASP A O 1
ATOM 2116 N N . ALA A 1 276 ? -1.604 -6.882 -12.070 1.00 87.69 276 ALA A N 1
ATOM 2117 C CA . ALA A 1 276 ? -1.877 -5.936 -10.992 1.00 87.69 276 ALA A CA 1
ATOM 2118 C C . ALA A 1 276 ? -2.816 -6.531 -9.932 1.00 87.69 276 ALA A C 1
ATOM 2120 O O . ALA A 1 276 ? -2.559 -6.388 -8.734 1.00 87.69 276 ALA A O 1
ATOM 2121 N N . GLN A 1 277 ? -3.869 -7.239 -10.355 1.00 83.56 277 GLN A N 1
ATOM 2122 C CA . GLN A 1 277 ? -4.786 -7.942 -9.459 1.00 83.56 277 GLN A CA 1
ATOM 2123 C C . GLN A 1 277 ? -4.083 -9.067 -8.689 1.00 83.56 277 GLN A C 1
ATOM 2125 O O . GLN A 1 277 ? -4.274 -9.190 -7.478 1.00 83.56 277 GLN A O 1
ATOM 2130 N N . ALA A 1 278 ? -3.243 -9.858 -9.359 1.00 88.69 278 ALA A N 1
ATOM 2131 C CA . ALA A 1 278 ? -2.463 -10.909 -8.713 1.00 88.69 278 ALA A CA 1
ATOM 2132 C C . ALA A 1 278 ? -1.473 -10.336 -7.683 1.00 88.69 278 ALA A C 1
ATOM 2134 O O . ALA A 1 278 ? -1.345 -10.874 -6.582 1.00 88.69 278 ALA A O 1
ATOM 2135 N N . LEU A 1 279 ? -0.817 -9.213 -7.995 1.00 95.25 279 LEU A N 1
ATOM 2136 C CA . LEU A 1 279 ? 0.123 -8.565 -7.080 1.00 95.25 279 LEU A CA 1
ATOM 2137 C C . LEU A 1 279 ? -0.600 -7.984 -5.860 1.00 95.25 279 LEU A C 1
ATOM 2139 O O . LEU A 1 279 ? -0.148 -8.183 -4.733 1.00 95.25 279 LEU A O 1
ATOM 2143 N N . ARG A 1 280 ? -1.758 -7.347 -6.071 1.00 92.31 280 ARG A N 1
ATOM 2144 C CA . ARG A 1 280 ? -2.641 -6.872 -4.995 1.00 92.31 280 ARG A CA 1
ATOM 2145 C C . ARG A 1 280 ? -3.099 -8.014 -4.089 1.00 92.31 280 ARG A C 1
ATOM 2147 O O . ARG A 1 280 ? -3.071 -7.878 -2.871 1.00 92.31 280 ARG A O 1
ATOM 2154 N N . TYR A 1 281 ? -3.458 -9.164 -4.659 1.00 87.50 281 TYR A N 1
ATOM 2155 C CA . TYR A 1 281 ? -3.831 -10.345 -3.879 1.00 87.50 281 TYR A CA 1
ATOM 2156 C C . TYR A 1 281 ? -2.675 -10.853 -3.003 1.00 87.50 281 TYR A C 1
ATOM 2158 O O . TYR A 1 281 ? -2.877 -11.155 -1.827 1.00 87.50 281 TYR A O 1
ATOM 2166 N N . LEU A 1 282 ? -1.450 -10.903 -3.533 1.00 92.25 282 LEU A N 1
ATOM 2167 C CA . LEU A 1 282 ? -0.274 -11.277 -2.740 1.00 92.25 282 LEU A CA 1
ATOM 2168 C C . LEU A 1 282 ? 0.048 -10.239 -1.660 1.00 92.25 282 LEU A C 1
ATOM 2170 O O . LEU A 1 282 ? 0.402 -10.621 -0.549 1.00 92.25 282 LEU A O 1
ATOM 2174 N N . ALA A 1 283 ? -0.121 -8.945 -1.942 1.00 92.50 283 ALA A N 1
ATOM 2175 C CA . ALA A 1 283 ? 0.026 -7.898 -0.935 1.00 92.50 283 ALA A CA 1
ATOM 2176 C C . ALA A 1 283 ? -1.005 -8.067 0.192 1.00 92.50 283 ALA A C 1
ATOM 2178 O O . ALA A 1 283 ? -0.634 -8.045 1.362 1.00 92.50 283 ALA A O 1
ATOM 2179 N N . ALA A 1 284 ? -2.265 -8.375 -0.129 1.00 83.88 284 ALA A N 1
ATOM 2180 C CA . ALA A 1 284 ? -3.280 -8.698 0.873 1.00 83.88 284 ALA A CA 1
ATOM 2181 C C . ALA A 1 284 ? -2.894 -9.924 1.724 1.00 83.88 284 ALA A C 1
ATOM 2183 O O . ALA A 1 284 ? -3.136 -9.938 2.930 1.00 83.88 284 ALA A O 1
ATOM 2184 N N . GLN A 1 285 ? -2.230 -10.932 1.141 1.00 87.88 285 GLN A N 1
ATOM 2185 C CA . GLN A 1 285 ? -1.676 -12.041 1.924 1.00 87.88 285 GLN A CA 1
ATOM 2186 C C . GLN A 1 285 ? -0.590 -11.594 2.899 1.00 87.88 285 GLN A C 1
ATOM 2188 O O . GLN A 1 285 ? -0.554 -12.117 4.009 1.00 87.88 285 GLN A O 1
ATOM 2193 N N . VAL A 1 286 ? 0.267 -10.638 2.523 1.00 93.69 286 VAL A N 1
ATOM 2194 C CA . VAL A 1 286 ? 1.238 -10.047 3.458 1.00 93.69 286 VAL A CA 1
ATOM 2195 C C . VAL A 1 286 ? 0.494 -9.403 4.622 1.00 93.69 286 VAL A C 1
ATOM 2197 O O . VAL A 1 286 ? 0.802 -9.708 5.769 1.00 93.69 286 VAL A O 1
ATOM 2200 N N . GLN A 1 287 ? -0.527 -8.595 4.331 1.00 90.31 287 GLN A N 1
ATOM 2201 C CA . GLN A 1 287 ? -1.315 -7.872 5.336 1.00 90.31 287 GLN A CA 1
ATOM 2202 C C . GLN A 1 287 ? -2.015 -8.808 6.329 1.00 90.31 287 GLN A C 1
ATOM 2204 O O . GLN A 1 287 ? -2.055 -8.519 7.517 1.00 90.31 287 GLN A O 1
ATOM 2209 N N . MET A 1 288 ? -2.512 -9.962 5.874 1.00 82.44 288 MET A N 1
ATOM 2210 C CA . MET A 1 288 ? -3.121 -10.977 6.748 1.00 82.44 288 MET A CA 1
ATOM 2211 C C . MET A 1 288 ? -2.121 -11.679 7.687 1.00 82.44 288 MET A C 1
ATOM 2213 O O . MET A 1 288 ? -2.539 -12.416 8.577 1.00 82.44 288 MET A O 1
ATOM 2217 N N . GLN A 1 289 ? -0.813 -11.529 7.459 1.00 86.94 289 GLN A N 1
ATOM 2218 C CA . GLN A 1 289 ? 0.260 -12.144 8.253 1.00 86.94 289 GLN A CA 1
ATOM 2219 C C . GLN A 1 289 ? 0.985 -11.134 9.163 1.00 86.94 289 GLN A C 1
ATOM 2221 O O . GLN A 1 289 ? 1.995 -11.496 9.778 1.00 86.94 289 GLN A O 1
ATOM 2226 N N . MET A 1 290 ? 0.524 -9.879 9.192 1.00 84.06 290 MET A N 1
ATOM 2227 C CA . MET A 1 290 ? 1.033 -8.809 10.057 1.00 84.06 290 MET A CA 1
ATOM 2228 C C . MET A 1 290 ? 0.376 -8.878 11.430 1.00 84.06 290 MET A C 1
ATOM 2230 O O . MET A 1 290 ? 1.140 -8.806 12.415 1.00 84.06 290 MET A O 1
#

InterPro domains:
  IPR003018 GAF domain [PF01590] (160-288)
  IPR003018 GAF domain [SM00065] (158-289)
  IPR029016 GAF-like domain superfamily [G3DSA:3.30.450.40] (142-290)

Secondary structure (DSSP, 8-state):
---HHHHHHHHHHHHHHHT--HHHHHHHHHHTT--S-HHHHHHHHTTS----HHHHHHHHHHHHHHHHHHT--SPPPPPSSHHHHHHTS-GGGS--EEEETTEEEESS--TT-----------PPPP---SS---HHHHHHHHHHHHHHHHTTTTTS---HHHHHHHHHHHHHHT-SEEEEEEE-SSEEEEEEEESSS---EEG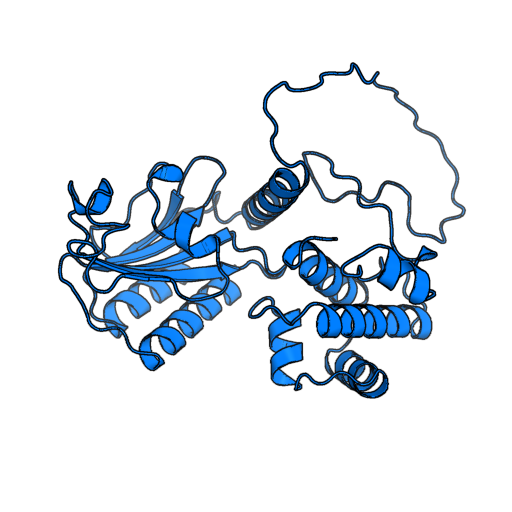GG-HHHHHTTSSS-EEES-TTT-TTTTTSHHHHSSS---EEEEEEEE-TTS-EEEEEEEEESS-----HHHHHHHHHHHHHHHTT-

Radius of gyration: 21.36 Å; chains: 1; bounding box: 54×48×61 Å

Organism: NCBI:txid1258888

Foldseek 3Di:
DADQLRLLLLLLQLCVQQVPDLVQLVVLLVVVVADDDSVVSVCSSQLLDTDPQVSSLSSQLSSQVVCVVSVPLGAGRDHPDPVSCVVSVCVVSHFPQDDDLQDRDRPDPGPPDPDDDDDDDDDDDDDDDDPDDDPPNVVRLLSVLQNLLVVVCLVVDAADVLQQVLQVVLCVVVVAQKKFWWFDHPFWIDTSYMDHDLDDIDTLVLDPFVVQQVDSFKDWQQAQCPDPVRVPRCVCVHPPNWTTKIWHFQAASSSRRGTITMGTHNDGHDADVVNRVVRSVSSVSVNVVD